Protein AF-A0A2G9PZ49-F1 (afdb_monomer)

pLDDT: mean 88.43, std 11.24, range [39.88, 97.25]

Structure (mmCIF, N/CA/C/O backbone):
data_AF-A0A2G9PZ49-F1
#
_entry.id   AF-A0A2G9PZ49-F1
#
loop_
_atom_site.group_PDB
_atom_site.id
_atom_site.type_symbol
_atom_site.label_atom_id
_atom_site.label_alt_id
_atom_site.label_comp_id
_atom_site.label_asym_id
_atom_site.label_entity_id
_atom_site.label_seq_id
_atom_site.pdbx_PDB_ins_code
_atom_site.Cartn_x
_atom_site.Cartn_y
_atom_site.Cartn_z
_atom_site.occupancy
_atom_site.B_iso_or_equiv
_atom_site.auth_seq_id
_atom_site.auth_comp_id
_atom_site.auth_asym_id
_atom_site.auth_atom_id
_atom_site.pdbx_PDB_model_num
ATOM 1 N N . MET A 1 1 ? -10.542 2.085 -93.200 1.00 39.88 1 MET A N 1
ATOM 2 C CA . MET A 1 1 ? -9.161 2.252 -92.695 1.00 39.88 1 MET A CA 1
ATOM 3 C C . MET A 1 1 ? -9.225 3.181 -91.480 1.00 39.88 1 MET A C 1
ATOM 5 O O . MET A 1 1 ? -9.332 4.387 -91.653 1.00 39.88 1 MET A O 1
ATOM 9 N N . LEU A 1 2 ? -9.317 2.631 -90.263 1.00 47.94 2 LEU A N 1
ATOM 10 C CA . LEU A 1 2 ? -9.423 3.402 -89.014 1.00 47.94 2 LEU A CA 1
ATOM 11 C C . LEU A 1 2 ? -8.026 3.540 -88.402 1.00 47.94 2 LEU A C 1
ATOM 13 O O . LEU A 1 2 ? -7.342 2.549 -88.170 1.00 47.94 2 LEU A O 1
ATOM 17 N N . LYS A 1 3 ? -7.583 4.782 -88.209 1.00 55.47 3 LYS A N 1
ATOM 18 C CA . LYS A 1 3 ? -6.259 5.121 -87.681 1.00 55.47 3 LYS A CA 1
ATOM 19 C C . LYS A 1 3 ? -6.321 5.035 -86.152 1.00 55.47 3 LYS A C 1
ATOM 21 O O . LYS A 1 3 ? -6.850 5.942 -85.511 1.00 55.47 3 LYS A O 1
ATOM 26 N N . GLU A 1 4 ? -5.828 3.943 -85.572 1.00 59.31 4 GLU A N 1
ATOM 27 C CA . GLU A 1 4 ? -5.746 3.789 -84.115 1.00 59.31 4 GLU A CA 1
ATOM 28 C C . GLU A 1 4 ? -4.819 4.855 -83.511 1.00 59.31 4 GLU A C 1
ATOM 30 O O . GLU A 1 4 ? -3.639 4.974 -83.857 1.00 59.31 4 GLU A O 1
ATOM 35 N N . LYS A 1 5 ? -5.369 5.675 -82.611 1.00 59.25 5 LYS A N 1
ATOM 36 C CA . LYS A 1 5 ? -4.625 6.703 -81.879 1.00 59.25 5 LYS A CA 1
ATOM 37 C C . LYS A 1 5 ? -3.823 6.038 -80.753 1.00 59.25 5 LYS A C 1
ATOM 39 O O . LYS A 1 5 ? -4.367 5.741 -79.697 1.00 59.25 5 LYS A O 1
ATOM 44 N N . LYS A 1 6 ? -2.510 5.881 -80.946 1.00 57.25 6 LYS A N 1
ATOM 45 C CA . LYS A 1 6 ? -1.531 5.308 -79.990 1.00 57.25 6 LYS A CA 1
ATOM 46 C C . LYS A 1 6 ? -1.282 6.133 -78.700 1.00 57.25 6 LYS A C 1
ATOM 48 O O . LYS A 1 6 ? -0.257 5.963 -78.052 1.00 57.25 6 LYS A O 1
ATOM 53 N N . GLY A 1 7 ? -2.181 7.046 -78.324 1.00 57.59 7 GLY A N 1
ATOM 54 C CA . GLY A 1 7 ? -2.000 7.958 -77.180 1.00 57.59 7 GLY A CA 1
ATOM 55 C C . GLY A 1 7 ? -2.503 7.427 -75.831 1.00 57.59 7 GLY A C 1
ATOM 56 O O . GLY A 1 7 ? -2.067 7.909 -74.791 1.00 57.59 7 GLY A O 1
ATOM 57 N N . GLY A 1 8 ? -3.399 6.431 -75.825 1.00 60.75 8 GLY A N 1
ATOM 58 C CA . GLY A 1 8 ? -4.019 5.919 -74.593 1.00 60.75 8 GLY A CA 1
ATOM 59 C C . GLY A 1 8 ? -3.082 5.087 -73.710 1.00 60.75 8 GLY A C 1
ATOM 60 O O . GLY A 1 8 ? -3.203 5.108 -72.487 1.00 60.75 8 GLY A O 1
ATOM 61 N N . THR A 1 9 ? -2.104 4.401 -74.308 1.00 66.81 9 THR A N 1
ATOM 62 C CA . THR A 1 9 ? -1.212 3.475 -73.591 1.00 66.81 9 THR A CA 1
ATOM 63 C C . THR A 1 9 ? -0.278 4.202 -72.622 1.00 66.81 9 THR A C 1
ATOM 65 O O . THR A 1 9 ? -0.053 3.729 -71.514 1.00 66.81 9 THR A O 1
ATOM 68 N N . HIS A 1 10 ? 0.212 5.391 -72.988 1.00 76.81 10 HIS A N 1
ATOM 69 C CA . HIS A 1 10 ? 1.086 6.183 -72.117 1.00 76.81 10 HIS A CA 1
ATOM 70 C C . HIS A 1 10 ? 0.353 6.735 -70.891 1.00 76.81 10 HIS A C 1
ATOM 72 O O . HIS A 1 10 ? 0.918 6.752 -69.801 1.00 76.81 10 HIS A O 1
ATOM 78 N N . VAL A 1 11 ? -0.913 7.131 -71.046 1.00 83.06 11 VAL A N 1
ATOM 79 C CA . VAL A 1 11 ? -1.728 7.640 -69.933 1.00 83.06 11 VAL A CA 1
ATOM 80 C C . VAL A 1 11 ? -2.003 6.532 -68.917 1.00 83.06 11 VAL A C 1
ATOM 82 O O . VAL A 1 11 ? -1.868 6.762 -67.718 1.00 83.06 11 VAL A O 1
ATOM 85 N N . GLY A 1 12 ? -2.308 5.317 -69.386 1.00 82.00 12 GLY A N 1
ATOM 86 C CA . GLY A 1 12 ? -2.483 4.156 -68.509 1.00 82.00 12 GLY A CA 1
ATOM 87 C C . GLY A 1 12 ? -1.219 3.823 -67.712 1.00 82.00 12 GLY A C 1
ATOM 88 O O . GLY A 1 12 ? -1.294 3.601 -66.505 1.00 82.00 12 GLY A O 1
ATOM 89 N N . VAL A 1 13 ? -0.048 3.872 -68.359 1.00 88.38 13 VAL A N 1
ATOM 90 C CA . VAL A 1 13 ? 1.241 3.628 -67.691 1.00 88.38 13 VAL A CA 1
ATO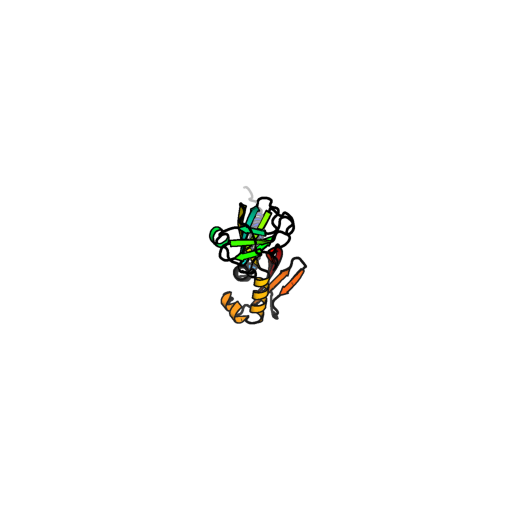M 91 C C . VAL A 1 13 ? 1.526 4.699 -66.634 1.00 88.38 13 VAL A C 1
ATOM 93 O O . VAL A 1 13 ? 1.840 4.349 -65.498 1.00 88.38 13 VAL A O 1
ATOM 96 N N . ILE A 1 14 ? 1.341 5.984 -66.955 1.00 90.12 14 ILE A N 1
ATOM 97 C CA . ILE A 1 14 ? 1.552 7.087 -66.001 1.00 90.12 14 ILE A CA 1
ATOM 98 C C . ILE A 1 14 ? 0.611 6.956 -64.798 1.00 90.12 14 ILE A C 1
ATOM 100 O O . ILE A 1 14 ? 1.055 7.075 -63.658 1.00 90.12 14 ILE A O 1
ATOM 104 N N . LEU A 1 15 ? -0.668 6.655 -65.031 1.00 90.00 15 LEU A N 1
ATOM 105 C CA . LEU A 1 15 ? -1.643 6.497 -63.953 1.00 90.00 15 LEU A CA 1
ATOM 106 C C . LEU A 1 15 ? -1.292 5.316 -63.038 1.00 90.00 15 LEU A C 1
ATOM 108 O O . LEU A 1 15 ? -1.315 5.455 -61.817 1.00 90.00 15 LEU A O 1
ATOM 112 N N . SER A 1 16 ? -0.912 4.173 -63.617 1.00 94.19 16 SER A N 1
ATOM 113 C CA . SER A 1 16 ? -0.507 2.992 -62.846 1.00 94.19 16 SER A CA 1
ATOM 114 C C . SER A 1 16 ? 0.751 3.242 -62.007 1.00 94.19 16 SER A C 1
ATOM 116 O O . SER A 1 16 ? 0.823 2.806 -60.860 1.00 94.19 16 SER A O 1
ATOM 118 N N . PHE A 1 17 ? 1.702 4.017 -62.537 1.00 94.88 17 PHE A N 1
ATOM 119 C CA . PHE A 1 17 ? 2.913 4.401 -61.822 1.00 94.88 17 PHE A CA 1
ATOM 120 C C . PHE A 1 17 ? 2.608 5.320 -60.636 1.00 94.88 17 PHE A C 1
ATOM 122 O O . PHE A 1 17 ? 3.118 5.088 -59.544 1.00 94.88 17 PHE A O 1
ATOM 129 N N . VAL A 1 18 ? 1.736 6.320 -60.812 1.00 95.81 18 VAL A N 1
ATOM 130 C CA . VAL A 1 18 ? 1.333 7.216 -59.714 1.00 95.81 18 VAL A CA 1
ATOM 131 C C . VAL A 1 18 ? 0.660 6.425 -58.596 1.00 95.81 18 VAL A C 1
ATOM 133 O O . VAL A 1 18 ? 1.062 6.553 -57.444 1.00 95.81 18 VAL A O 1
ATOM 136 N N . ILE A 1 19 ? -0.298 5.555 -58.933 1.00 95.31 19 ILE A N 1
ATOM 137 C CA . ILE A 1 19 ? -0.987 4.708 -57.948 1.00 95.31 19 ILE A CA 1
ATOM 138 C C . ILE A 1 19 ? 0.015 3.816 -57.205 1.00 95.31 19 ILE A C 1
ATOM 140 O O . ILE A 1 19 ? -0.051 3.707 -55.982 1.00 95.31 19 ILE A O 1
ATOM 144 N N . PHE A 1 20 ? 0.970 3.218 -57.921 1.00 96.75 20 PHE A N 1
ATOM 145 C CA . PHE A 1 20 ? 2.011 2.390 -57.319 1.00 96.75 20 PHE A CA 1
ATOM 146 C C . PHE A 1 20 ? 2.895 3.183 -56.347 1.00 96.75 20 PHE A C 1
ATOM 148 O O . PHE A 1 20 ? 3.096 2.746 -55.217 1.00 96.75 20 PHE A O 1
ATOM 155 N N . ILE A 1 21 ? 3.372 4.368 -56.737 1.00 96.06 21 ILE A N 1
ATOM 156 C CA . ILE A 1 21 ? 4.194 5.218 -55.864 1.00 96.06 21 ILE A CA 1
ATOM 157 C C . ILE A 1 21 ? 3.406 5.675 -54.631 1.00 96.06 21 ILE A C 1
ATOM 159 O O . ILE A 1 21 ? 3.940 5.637 -53.524 1.00 96.06 21 ILE A O 1
ATOM 163 N N . THR A 1 22 ? 2.130 6.045 -54.781 1.00 95.56 22 THR A N 1
ATOM 164 C CA . THR A 1 22 ? 1.269 6.398 -53.641 1.00 95.56 22 THR A CA 1
ATOM 165 C C . THR A 1 22 ? 1.054 5.209 -52.706 1.00 95.56 22 THR A C 1
ATOM 167 O O . THR A 1 22 ? 1.102 5.375 -51.490 1.00 95.56 22 THR A O 1
ATOM 170 N N . PHE A 1 23 ? 0.878 4.002 -53.247 1.00 96.06 23 PHE A N 1
ATOM 171 C CA . PHE A 1 23 ? 0.759 2.785 -52.449 1.00 96.06 23 PHE A CA 1
ATOM 172 C C . PHE A 1 23 ? 2.057 2.453 -51.705 1.00 96.06 23 PHE A C 1
ATOM 174 O O . PHE A 1 23 ? 2.011 2.135 -50.522 1.00 96.06 23 PHE A O 1
ATOM 181 N N . VAL A 1 24 ? 3.220 2.591 -52.348 1.00 94.94 24 VAL A N 1
ATOM 182 C CA . VAL A 1 24 ? 4.526 2.398 -51.695 1.00 94.94 24 VAL A CA 1
ATOM 183 C C . VAL A 1 24 ? 4.741 3.426 -50.584 1.00 94.94 24 VAL A C 1
ATOM 185 O O . VAL A 1 24 ? 5.157 3.055 -49.488 1.00 94.94 24 VAL A O 1
ATOM 188 N N . ALA A 1 25 ? 4.409 4.697 -50.825 1.00 93.44 25 ALA A N 1
ATOM 189 C CA . ALA A 1 25 ? 4.474 5.737 -49.801 1.00 93.44 25 ALA A CA 1
ATOM 190 C C . ALA A 1 25 ? 3.534 5.428 -48.623 1.00 93.44 25 ALA A C 1
ATOM 192 O O . ALA A 1 25 ? 3.942 5.532 -47.470 1.00 93.44 25 ALA A O 1
ATOM 193 N N . PHE A 1 26 ? 2.310 4.971 -48.900 1.00 94.00 26 PHE A N 1
ATOM 194 C CA . PHE A 1 26 ? 1.359 4.538 -47.877 1.00 94.00 26 PHE A CA 1
ATOM 195 C C . PHE A 1 26 ? 1.877 3.339 -47.073 1.00 94.00 26 PHE A C 1
ATOM 197 O O . PHE A 1 26 ? 1.848 3.380 -45.846 1.00 94.00 26 PHE A O 1
ATOM 204 N N . LEU A 1 27 ? 2.401 2.298 -47.730 1.00 91.69 27 LEU A N 1
ATOM 205 C CA . LEU A 1 27 ? 3.001 1.147 -47.049 1.00 91.69 27 LEU A CA 1
ATOM 206 C C . LEU A 1 27 ? 4.164 1.581 -46.154 1.00 91.69 27 LEU A C 1
ATOM 208 O O . LEU A 1 27 ? 4.267 1.128 -45.016 1.00 91.69 27 LEU A O 1
ATOM 212 N N . TYR A 1 28 ? 5.012 2.488 -46.638 1.00 87.25 28 TYR A N 1
ATOM 213 C CA . TYR A 1 28 ? 6.121 3.015 -45.855 1.00 87.25 28 TYR A CA 1
ATOM 214 C C . TYR A 1 28 ? 5.628 3.789 -44.623 1.00 87.25 28 TYR A C 1
ATOM 216 O O . TYR A 1 28 ? 6.043 3.496 -43.501 1.00 87.25 28 TYR A O 1
ATOM 224 N N . SER A 1 29 ? 4.687 4.719 -44.797 1.00 85.94 29 SER A N 1
ATOM 225 C CA . SER A 1 29 ? 4.159 5.538 -43.700 1.00 85.94 29 SER A CA 1
ATOM 226 C C . SER A 1 29 ? 3.311 4.756 -42.692 1.00 85.94 29 SER A C 1
ATOM 228 O O . SER A 1 29 ? 3.359 5.069 -41.506 1.00 85.94 29 SER A O 1
ATOM 230 N N . VAL A 1 30 ? 2.540 3.758 -43.131 1.00 84.12 30 VAL A N 1
ATOM 231 C CA . VAL A 1 30 ? 1.583 3.039 -42.272 1.00 84.12 30 VAL A CA 1
ATOM 232 C C . VAL A 1 30 ? 2.162 1.759 -41.679 1.00 84.12 30 VAL A C 1
ATOM 234 O O . VAL A 1 30 ? 1.828 1.427 -40.549 1.00 84.12 30 VAL A O 1
ATOM 237 N N . LEU A 1 31 ? 3.024 1.032 -42.396 1.00 77.12 31 LEU A N 1
ATOM 238 C CA . LEU A 1 31 ? 3.548 -0.250 -41.905 1.00 77.12 31 LEU A CA 1
ATOM 239 C C . LEU A 1 31 ? 4.970 -0.150 -41.356 1.00 77.12 31 LEU A C 1
ATOM 241 O O . LEU A 1 31 ? 5.285 -0.822 -40.376 1.00 77.12 31 LEU A O 1
ATOM 245 N N . ILE A 1 32 ? 5.837 0.654 -41.979 1.00 72.56 32 ILE A N 1
ATOM 246 C CA . ILE A 1 32 ? 7.268 0.672 -41.641 1.00 72.56 32 ILE A CA 1
ATOM 247 C C . ILE A 1 32 ? 7.546 1.650 -40.494 1.00 72.56 32 ILE A C 1
ATOM 249 O O . ILE A 1 32 ? 8.182 1.270 -39.513 1.00 72.56 32 ILE A O 1
ATOM 253 N N . VAL A 1 33 ? 7.026 2.880 -40.565 1.00 68.56 33 VAL A N 1
ATOM 254 C CA . VAL A 1 33 ? 7.266 3.909 -39.532 1.00 68.56 33 VAL A CA 1
ATOM 255 C C . VAL A 1 33 ? 6.777 3.493 -38.132 1.00 68.56 33 VAL A C 1
ATOM 257 O O . VAL A 1 33 ? 7.531 3.686 -37.178 1.00 68.56 33 VAL A O 1
ATOM 260 N N . PRO A 1 34 ? 5.586 2.885 -37.949 1.00 62.88 34 PRO A N 1
ATOM 261 C CA . PRO A 1 34 ? 5.147 2.477 -36.613 1.00 62.88 34 PRO A CA 1
ATOM 262 C C . PRO A 1 34 ? 5.955 1.306 -36.038 1.00 62.88 34 PRO A C 1
ATOM 264 O O . PRO A 1 34 ? 6.216 1.286 -34.839 1.00 62.88 34 PRO A O 1
ATOM 267 N N . ASN A 1 35 ? 6.391 0.360 -36.878 1.00 57.28 35 ASN A N 1
ATOM 268 C CA . ASN A 1 35 ? 7.152 -0.814 -36.432 1.00 57.28 35 ASN A CA 1
ATOM 269 C C . ASN A 1 35 ? 8.604 -0.487 -36.068 1.00 57.28 35 ASN A C 1
ATOM 271 O O . ASN A 1 35 ? 9.150 -1.102 -35.160 1.00 57.28 35 ASN A O 1
ATOM 275 N N . LEU A 1 36 ? 9.221 0.508 -36.713 1.00 55.91 36 LEU A N 1
ATOM 276 C CA . LEU A 1 36 ? 10.560 0.980 -36.334 1.00 55.91 36 LEU A CA 1
ATOM 277 C C . LEU A 1 36 ? 10.589 1.659 -34.953 1.00 55.91 36 LEU A C 1
ATOM 279 O O . LEU A 1 36 ? 11.648 1.735 -34.342 1.00 55.91 36 LEU A O 1
ATOM 283 N N . ASN A 1 37 ? 9.435 2.117 -34.453 1.00 51.69 37 ASN A N 1
ATOM 284 C CA . ASN A 1 37 ? 9.292 2.761 -33.144 1.00 51.69 37 ASN A CA 1
ATOM 285 C C . ASN A 1 37 ? 8.720 1.830 -32.060 1.00 51.69 37 ASN A C 1
ATOM 287 O O . ASN A 1 37 ? 8.638 2.233 -30.899 1.00 51.69 37 ASN A O 1
ATOM 291 N N . GLN A 1 38 ? 8.348 0.587 -32.395 1.00 49.78 38 GLN A N 1
ATOM 292 C CA . GLN A 1 38 ? 8.053 -0.449 -31.401 1.00 49.78 38 GLN A CA 1
ATOM 293 C C . GLN A 1 38 ? 9.369 -1.024 -30.860 1.00 49.78 38 GLN A C 1
ATOM 295 O O . GLN A 1 38 ? 9.746 -2.162 -31.122 1.00 49.78 38 GLN A O 1
ATOM 300 N N . ASN A 1 39 ? 10.104 -0.201 -30.113 1.00 55.19 39 ASN A N 1
ATOM 301 C CA . ASN A 1 39 ? 11.305 -0.638 -29.418 1.00 55.19 39 ASN A CA 1
ATOM 302 C C . ASN A 1 39 ? 10.939 -1.691 -28.359 1.00 55.19 39 ASN A C 1
ATOM 304 O O . ASN A 1 39 ? 10.030 -1.475 -27.554 1.00 55.19 39 ASN A O 1
ATOM 308 N N . ASN A 1 40 ? 11.722 -2.775 -28.288 1.00 60.62 40 ASN A N 1
ATOM 309 C CA . ASN A 1 40 ? 11.711 -3.779 -27.206 1.00 60.62 40 ASN A CA 1
ATOM 310 C C . ASN A 1 40 ? 11.692 -3.160 -25.790 1.00 60.62 40 ASN A C 1
ATOM 312 O O . ASN A 1 40 ? 11.266 -3.793 -24.827 1.00 60.62 40 ASN A O 1
ATOM 316 N N . ASN A 1 41 ? 12.101 -1.898 -25.674 1.00 69.56 41 ASN A N 1
ATOM 317 C CA . ASN A 1 41 ? 12.112 -1.105 -24.451 1.00 69.56 41 ASN A CA 1
ATOM 318 C C . ASN A 1 41 ? 10.711 -0.916 -23.848 1.00 69.56 41 ASN A C 1
ATOM 320 O O . ASN A 1 41 ? 10.597 -0.839 -22.631 1.00 69.56 41 ASN A O 1
ATOM 324 N N . GLY A 1 42 ? 9.643 -0.899 -24.657 1.00 75.12 42 GLY A N 1
ATOM 325 C CA . GLY A 1 42 ? 8.270 -0.852 -24.139 1.00 75.12 42 GLY A CA 1
ATOM 326 C C . GLY A 1 42 ? 7.893 -2.122 -23.369 1.00 75.12 42 GLY A C 1
ATOM 327 O O . GLY A 1 42 ? 7.357 -2.044 -22.269 1.00 75.12 42 GLY A O 1
ATOM 328 N N . ILE A 1 43 ? 8.257 -3.295 -23.901 1.00 81.12 43 ILE A N 1
ATOM 329 C CA . ILE A 1 43 ? 8.049 -4.591 -23.230 1.00 81.12 43 ILE A CA 1
ATOM 330 C C . ILE A 1 43 ? 8.877 -4.653 -21.940 1.00 81.12 43 ILE A C 1
ATOM 332 O O . ILE A 1 43 ? 8.398 -5.118 -20.908 1.00 81.12 43 ILE A O 1
ATOM 336 N N . PHE A 1 44 ? 10.109 -4.144 -21.986 1.00 85.75 44 PHE A N 1
ATOM 337 C CA . PHE A 1 44 ? 10.990 -4.086 -20.825 1.00 85.75 44 PHE A CA 1
ATOM 338 C C . PHE A 1 44 ? 10.451 -3.178 -19.708 1.00 85.75 44 PHE A C 1
ATOM 340 O O . PHE A 1 44 ? 10.400 -3.596 -18.552 1.00 85.75 44 PHE A O 1
ATOM 347 N N . ILE A 1 45 ? 9.988 -1.970 -20.045 1.00 89.75 45 ILE A N 1
ATOM 348 C CA . ILE A 1 45 ? 9.376 -1.043 -19.084 1.00 89.75 45 ILE A CA 1
ATOM 349 C C . ILE A 1 45 ? 8.128 -1.660 -18.446 1.00 89.75 45 ILE A C 1
ATOM 351 O O . ILE A 1 45 ? 7.965 -1.559 -17.232 1.00 89.75 45 ILE A O 1
ATOM 355 N N . GLU A 1 46 ? 7.279 -2.344 -19.217 1.00 91.00 46 GLU A N 1
ATOM 356 C CA . GLU A 1 46 ? 6.107 -3.037 -18.664 1.00 91.00 46 GLU A CA 1
ATOM 357 C C . GLU A 1 46 ? 6.498 -4.219 -17.757 1.00 91.00 46 GLU A C 1
ATOM 359 O O . GLU A 1 46 ? 5.852 -4.457 -16.735 1.00 91.00 46 GLU A O 1
ATOM 364 N N . SER A 1 47 ? 7.600 -4.917 -18.055 1.00 92.75 47 SER A N 1
ATOM 365 C CA . SER A 1 47 ? 8.148 -5.950 -17.166 1.00 92.75 47 SER A CA 1
ATOM 366 C C . SER A 1 47 ? 8.622 -5.359 -15.835 1.00 92.75 47 SER A C 1
ATOM 368 O O . SER A 1 47 ? 8.241 -5.860 -14.775 1.00 92.75 47 SER A O 1
ATOM 370 N N . ILE A 1 48 ? 9.403 -4.269 -15.863 1.00 94.19 48 ILE A N 1
ATOM 371 C CA . ILE A 1 48 ? 9.813 -3.566 -14.635 1.00 94.19 48 ILE A CA 1
ATOM 372 C C . ILE A 1 48 ? 8.577 -3.069 -13.893 1.00 94.19 48 ILE A C 1
ATOM 374 O O . ILE A 1 48 ? 8.490 -3.241 -12.682 1.00 94.19 48 ILE A O 1
ATOM 378 N N . ARG A 1 49 ? 7.596 -2.501 -14.599 1.00 95.12 49 ARG A N 1
ATOM 379 C CA . ARG A 1 49 ? 6.344 -2.031 -14.007 1.00 95.12 49 ARG A CA 1
ATOM 380 C C . ARG A 1 49 ? 5.642 -3.127 -13.233 1.00 95.12 49 ARG A C 1
ATOM 382 O O . ARG A 1 49 ? 5.292 -2.890 -12.083 1.00 95.12 49 ARG A O 1
ATOM 389 N N . SER A 1 50 ? 5.471 -4.307 -13.825 1.00 95.38 50 SER A N 1
ATOM 390 C CA . SER A 1 50 ? 4.881 -5.448 -13.121 1.00 95.38 50 SER A CA 1
ATOM 391 C C . SER A 1 50 ? 5.650 -5.742 -11.835 1.00 95.38 50 SER A C 1
ATOM 393 O O . SER A 1 50 ? 5.045 -5.848 -10.778 1.00 95.38 50 SER A O 1
ATOM 395 N N . LYS A 1 51 ? 6.987 -5.775 -11.894 1.00 96.31 51 LYS A N 1
ATOM 396 C CA . LYS A 1 51 ? 7.827 -6.044 -10.720 1.00 96.31 51 LYS A CA 1
ATOM 397 C C . LYS A 1 51 ? 7.748 -4.961 -9.652 1.00 96.31 51 LYS A C 1
ATOM 399 O O . LYS A 1 51 ? 7.687 -5.293 -8.471 1.00 96.31 51 LYS A O 1
ATOM 404 N N . VAL A 1 52 ? 7.705 -3.688 -10.036 1.00 96.25 52 VAL A N 1
ATOM 405 C CA . VAL A 1 52 ? 7.491 -2.579 -9.099 1.00 96.25 52 VAL A CA 1
ATOM 406 C C . VAL A 1 52 ? 6.127 -2.720 -8.431 1.00 96.25 52 VAL A C 1
ATOM 408 O O . VAL A 1 52 ? 6.045 -2.632 -7.210 1.00 96.25 52 VAL A O 1
ATOM 411 N N . MET A 1 53 ? 5.069 -2.986 -9.200 1.00 96.56 53 MET A N 1
ATOM 412 C CA . MET A 1 53 ? 3.723 -3.166 -8.652 1.00 96.56 53 MET A CA 1
ATOM 413 C C . MET A 1 53 ? 3.658 -4.360 -7.697 1.00 96.56 53 MET A C 1
ATOM 415 O O . MET A 1 53 ? 3.134 -4.201 -6.602 1.00 96.56 53 MET A O 1
ATOM 419 N N . ASP A 1 54 ? 4.253 -5.500 -8.052 1.00 95.62 54 ASP A N 1
ATOM 420 C CA . ASP A 1 54 ? 4.280 -6.705 -7.212 1.00 95.62 54 ASP A CA 1
ATOM 421 C C . ASP A 1 54 ? 5.009 -6.478 -5.876 1.00 95.62 54 ASP A C 1
ATOM 423 O O . ASP A 1 54 ? 4.619 -7.036 -4.859 1.00 95.62 54 ASP A O 1
ATOM 427 N N . ASN A 1 55 ? 6.069 -5.660 -5.864 1.00 95.75 55 ASN A N 1
ATOM 428 C CA . ASN A 1 55 ? 6.874 -5.402 -4.660 1.00 95.75 55 ASN A CA 1
ATOM 429 C C . ASN A 1 55 ? 6.340 -4.257 -3.794 1.00 95.75 55 ASN A C 1
ATOM 431 O O . ASN A 1 55 ? 6.776 -4.092 -2.657 1.00 95.75 55 ASN A O 1
ATOM 435 N N . THR A 1 56 ? 5.458 -3.423 -4.342 1.00 96.50 56 THR A N 1
ATOM 436 C CA . THR A 1 56 ? 4.935 -2.243 -3.641 1.00 96.50 56 THR A CA 1
ATOM 437 C C . THR A 1 56 ? 3.456 -2.349 -3.320 1.00 96.50 56 THR A C 1
ATOM 439 O O . THR A 1 56 ? 2.952 -1.510 -2.576 1.00 96.50 56 THR A O 1
ATOM 442 N N . SER A 1 57 ? 2.762 -3.352 -3.863 1.00 97.12 57 SER A N 1
ATOM 443 C CA . SER A 1 57 ? 1.339 -3.561 -3.629 1.00 97.12 57 SER A CA 1
ATOM 444 C C . SER A 1 57 ? 1.096 -4.668 -2.620 1.00 97.12 57 SER A C 1
ATOM 446 O O . SER A 1 57 ? 1.718 -5.722 -2.690 1.00 97.12 57 SER A O 1
ATOM 448 N N . SER A 1 58 ? 0.130 -4.448 -1.737 1.00 96.50 58 SER A N 1
ATOM 449 C CA . SER A 1 58 ? -0.345 -5.459 -0.797 1.00 96.50 58 SER A CA 1
ATOM 450 C C . SER A 1 58 ? -1.858 -5.349 -0.600 1.00 96.50 58 SER A C 1
ATOM 452 O O . SER A 1 58 ? -2.510 -4.418 -1.088 1.00 96.50 58 SER A O 1
ATOM 454 N N . GLU A 1 59 ? -2.425 -6.326 0.095 1.00 96.12 59 GLU A N 1
ATOM 455 C CA . GLU A 1 59 ? -3.853 -6.435 0.357 1.00 96.12 59 GLU A CA 1
ATOM 456 C C . GLU A 1 59 ? -4.262 -5.509 1.513 1.00 96.12 59 GLU A C 1
ATOM 458 O O . GLU A 1 59 ? -3.780 -5.625 2.638 1.00 96.12 59 GLU A O 1
ATOM 463 N N . LEU A 1 60 ? -5.213 -4.614 1.249 1.00 96.25 60 LEU A N 1
ATOM 464 C CA . LEU A 1 60 ? -5.919 -3.832 2.254 1.00 96.25 60 LEU A CA 1
ATOM 465 C C . LEU A 1 60 ? -7.307 -4.432 2.482 1.00 96.25 60 LEU A C 1
ATOM 467 O O . LEU A 1 60 ? -8.164 -4.444 1.591 1.00 96.25 60 LEU A O 1
ATOM 471 N N . TYR A 1 61 ? -7.546 -4.883 3.704 1.00 96.50 61 TYR A N 1
ATOM 472 C CA . TYR A 1 61 ? -8.860 -5.296 4.172 1.00 96.50 61 TYR A CA 1
ATOM 473 C C . TYR A 1 61 ? -9.572 -4.115 4.826 1.00 96.50 61 TYR A C 1
ATOM 475 O O . TYR A 1 61 ? -9.022 -3.462 5.708 1.00 96.50 61 TYR A O 1
ATOM 483 N N . VAL A 1 62 ? -10.811 -3.852 4.416 1.00 96.56 62 VAL A N 1
ATOM 484 C CA . VAL A 1 62 ? -11.663 -2.794 4.965 1.00 96.56 62 VAL A CA 1
ATOM 485 C C . VAL A 1 62 ? -12.953 -3.415 5.476 1.00 96.56 62 VAL A C 1
ATOM 487 O O . VAL A 1 62 ? -13.731 -3.973 4.703 1.00 96.56 62 VAL A O 1
ATOM 490 N N . ILE A 1 63 ? -13.194 -3.293 6.777 1.00 97.06 63 ILE A N 1
ATOM 491 C CA . ILE A 1 63 ? -14.365 -3.836 7.466 1.00 97.06 63 ILE A CA 1
ATOM 492 C C . ILE A 1 63 ? -15.133 -2.666 8.075 1.00 97.06 63 ILE A C 1
ATOM 494 O O . ILE A 1 63 ? -14.592 -1.904 8.867 1.00 97.06 63 ILE A O 1
ATOM 498 N N . SER A 1 64 ? -16.398 -2.497 7.708 1.00 96.62 64 SER A N 1
ATOM 499 C CA . SER A 1 64 ? -17.280 -1.508 8.334 1.00 96.62 64 SER A CA 1
ATOM 500 C C . SER A 1 64 ? -18.131 -2.178 9.399 1.00 96.62 64 SER A C 1
ATOM 502 O O . SER A 1 64 ? -18.777 -3.186 9.120 1.00 96.62 64 SER A O 1
ATOM 504 N N . ILE A 1 65 ? -18.171 -1.606 10.596 1.00 95.31 65 ILE A N 1
ATOM 505 C CA . ILE A 1 65 ? -18.969 -2.107 11.713 1.00 95.31 65 ILE A CA 1
ATOM 506 C C . ILE A 1 65 ? -19.839 -0.982 12.251 1.00 95.31 65 ILE A C 1
ATOM 508 O O . ILE A 1 65 ? -19.383 0.148 12.429 1.00 95.31 65 ILE A O 1
ATOM 512 N N . LYS A 1 66 ? -21.098 -1.308 12.527 1.00 94.75 66 LYS A N 1
ATOM 513 C CA . LYS A 1 66 ? -22.028 -0.439 13.233 1.00 94.75 66 LYS A CA 1
ATOM 514 C C . LYS A 1 66 ? -22.378 -1.061 14.578 1.00 94.75 66 LYS A C 1
ATOM 516 O O . LYS A 1 66 ? -22.661 -2.248 14.661 1.00 94.75 66 LYS A O 1
ATOM 521 N N . THR A 1 67 ? -22.370 -0.268 15.633 1.00 91.50 67 THR A N 1
ATOM 522 C CA . THR A 1 67 ? -22.676 -0.698 16.997 1.00 91.50 67 THR A CA 1
ATOM 523 C C . THR A 1 67 ? -23.864 0.071 17.540 1.00 91.50 67 THR A C 1
ATOM 525 O O . THR A 1 67 ? -24.114 1.206 17.133 1.00 91.50 67 THR A O 1
ATOM 528 N N . GLU A 1 68 ? -24.551 -0.498 18.521 1.00 87.19 68 GLU A N 1
ATOM 529 C CA . GLU A 1 68 ? -25.593 0.217 19.253 1.00 87.19 68 GLU A CA 1
ATOM 530 C C . GLU A 1 68 ? -25.010 1.405 20.041 1.00 87.19 68 GLU A C 1
ATOM 532 O O . GLU A 1 68 ? -23.848 1.386 20.475 1.00 87.19 68 GLU A O 1
ATOM 537 N N . GLN A 1 69 ? -25.813 2.462 20.217 1.00 80.50 69 GLN A N 1
ATOM 538 C CA . GLN A 1 69 ? -25.456 3.557 21.119 1.00 80.50 69 GLN A CA 1
ATOM 539 C C . GLN A 1 69 ? -25.374 3.009 22.545 1.00 80.50 69 GLN A C 1
ATOM 541 O O . GLN A 1 69 ? -26.332 2.422 23.042 1.00 80.50 69 GLN A O 1
ATOM 546 N N . SER A 1 70 ? -24.247 3.226 23.218 1.00 73.19 70 SER A N 1
ATOM 547 C CA . SER A 1 70 ? -24.124 2.986 24.656 1.00 73.19 70 SER A CA 1
ATOM 548 C C . SER A 1 70 ? -23.437 4.174 25.316 1.00 73.19 70 SER A C 1
ATOM 550 O O . SER A 1 70 ? -22.672 4.886 24.668 1.00 73.19 70 SER A O 1
ATOM 552 N N . GLY A 1 71 ? -23.715 4.379 26.604 1.00 74.44 71 GLY A N 1
ATOM 553 C CA . GLY A 1 71 ? -23.046 5.396 27.421 1.00 74.44 71 GLY A CA 1
ATOM 554 C C . GLY A 1 71 ? -21.636 5.004 27.872 1.00 74.44 71 GLY A C 1
ATOM 555 O O . GLY A 1 71 ? -21.060 5.699 28.699 1.00 74.44 71 GLY A O 1
ATOM 556 N N . GLU A 1 72 ? -21.101 3.886 27.378 1.00 80.88 72 GLU A N 1
ATOM 557 C CA . GLU A 1 72 ? -19.743 3.438 27.682 1.00 80.88 72 GLU A CA 1
ATOM 558 C C . GLU A 1 72 ? -18.739 3.982 26.669 1.00 80.88 72 GLU A C 1
ATOM 560 O O . GLU A 1 72 ? -19.010 4.066 25.466 1.00 80.88 72 GLU A O 1
ATOM 565 N N . ASN A 1 73 ? -17.545 4.276 27.178 1.00 87.44 73 ASN A N 1
ATOM 566 C CA . ASN A 1 73 ? -16.429 4.802 26.402 1.00 87.44 73 ASN A CA 1
ATOM 567 C C . ASN A 1 73 ? -15.619 3.701 25.707 1.00 87.44 73 ASN A C 1
ATOM 569 O O . ASN A 1 73 ? -14.587 4.001 25.133 1.00 87.44 73 ASN A O 1
ATOM 573 N N . CYS A 1 74 ? -16.044 2.438 25.737 1.00 90.06 74 CYS A N 1
ATOM 574 C CA . CYS A 1 74 ? -15.351 1.355 25.046 1.00 90.06 74 CYS A CA 1
ATOM 575 C C . CYS A 1 74 ? -16.347 0.337 24.482 1.00 90.06 74 CYS A C 1
ATOM 577 O O . CYS A 1 74 ? -17.431 0.137 25.030 1.00 90.06 74 CYS A O 1
ATOM 579 N N . ILE A 1 75 ? -15.985 -0.288 23.361 1.00 91.44 75 ILE A N 1
ATOM 580 C CA . ILE A 1 75 ? -16.714 -1.417 22.780 1.00 91.44 75 ILE A CA 1
ATOM 581 C C . ILE A 1 75 ? -15.772 -2.587 22.620 1.00 91.44 75 ILE A C 1
ATOM 583 O O . ILE A 1 75 ? -14.704 -2.435 22.029 1.00 91.44 75 ILE A O 1
ATOM 587 N N . LYS A 1 76 ? -16.238 -3.766 23.020 1.00 93.38 76 LYS A N 1
ATOM 588 C CA . LYS A 1 76 ? -15.591 -5.027 22.703 1.00 93.38 76 LYS A CA 1
ATOM 589 C C . LYS A 1 76 ? -16.352 -5.793 21.618 1.00 93.38 76 LYS A C 1
ATOM 591 O O . LYS A 1 76 ? -17.540 -6.085 21.763 1.00 93.38 76 LYS A O 1
ATOM 596 N N . ILE A 1 77 ? -15.647 -6.152 20.549 1.00 93.75 77 ILE A N 1
ATOM 597 C CA . ILE A 1 77 ? -16.107 -7.004 19.450 1.00 93.75 77 ILE A CA 1
ATOM 598 C C . ILE A 1 77 ? -15.431 -8.367 19.609 1.00 93.75 77 ILE A C 1
ATOM 600 O O . ILE A 1 77 ? -14.249 -8.543 19.301 1.00 93.75 77 ILE A O 1
ATOM 604 N N . SER A 1 78 ? -16.185 -9.337 20.121 1.00 94.44 78 SER A N 1
ATOM 605 C CA . SER A 1 78 ? -15.670 -10.678 20.396 1.00 94.44 78 SER A CA 1
ATOM 606 C C . SER A 1 78 ? -15.287 -11.429 19.123 1.00 94.44 78 SER A C 1
ATOM 608 O O . SER A 1 78 ? -16.017 -11.419 18.132 1.00 94.44 78 SER A O 1
ATOM 610 N N . ASN A 1 79 ? -14.169 -12.150 19.195 1.00 94.56 79 ASN A N 1
ATOM 611 C CA . ASN A 1 79 ? -13.660 -13.054 18.170 1.00 94.56 79 ASN A CA 1
ATOM 612 C C . ASN A 1 79 ? -13.411 -12.396 16.795 1.00 94.56 79 ASN A C 1
ATOM 614 O O . ASN A 1 79 ? -13.393 -13.084 15.775 1.00 94.56 79 ASN A O 1
ATOM 618 N N . PHE A 1 80 ? -13.215 -11.074 16.763 1.00 95.44 80 PHE A N 1
ATOM 619 C CA . PHE A 1 80 ? -13.007 -10.271 15.556 1.00 95.44 80 PHE A CA 1
ATOM 620 C C . PHE A 1 80 ? -11.918 -10.840 14.635 1.00 95.44 80 PHE A C 1
ATOM 622 O O . PHE A 1 80 ? -12.159 -11.061 13.449 1.00 95.44 80 PHE A O 1
ATOM 629 N N . VAL A 1 81 ? -10.742 -11.139 15.192 1.00 96.19 81 VAL A N 1
ATOM 630 C CA . VAL A 1 81 ? -9.570 -11.641 14.450 1.00 96.19 81 VAL A CA 1
ATOM 631 C C . VAL A 1 81 ? -9.919 -12.912 13.672 1.00 96.19 81 VAL A C 1
ATOM 633 O O . VAL A 1 81 ? -9.665 -13.005 12.473 1.00 96.19 81 VAL A O 1
ATOM 636 N N . ASN A 1 82 ? -10.572 -13.867 14.335 1.00 96.19 82 ASN A N 1
ATOM 637 C CA . ASN A 1 82 ? -10.907 -15.160 13.743 1.00 96.19 82 ASN A CA 1
ATOM 638 C C . ASN A 1 82 ? -12.084 -15.070 12.764 1.00 96.19 82 ASN A C 1
ATOM 640 O O . ASN A 1 82 ? -12.098 -15.788 11.770 1.00 96.19 82 ASN A O 1
ATOM 644 N N . ILE A 1 83 ? -13.068 -14.202 13.033 1.00 95.19 83 ILE A N 1
ATOM 645 C CA . ILE A 1 83 ? -14.234 -14.013 12.156 1.00 95.19 83 ILE A CA 1
ATOM 646 C C . ILE A 1 83 ? -13.810 -13.416 10.813 1.00 95.19 83 ILE A C 1
ATOM 648 O O . ILE A 1 83 ? -14.270 -13.873 9.768 1.00 95.19 83 ILE A O 1
ATOM 652 N N . PHE A 1 84 ? -12.940 -12.405 10.834 1.00 95.19 84 PHE A N 1
ATOM 653 C CA . PHE A 1 84 ? -12.542 -11.686 9.623 1.00 95.19 84 PHE A CA 1
ATOM 654 C C . PHE A 1 84 ? -11.234 -12.187 9.002 1.00 95.19 84 PHE A C 1
ATOM 656 O O . PHE A 1 84 ? -10.894 -11.761 7.900 1.00 95.19 84 PHE A O 1
ATOM 663 N N . GLY A 1 85 ? -10.511 -13.091 9.672 1.00 95.00 85 GLY A N 1
ATOM 664 C CA . GLY A 1 85 ? -9.223 -13.600 9.194 1.00 95.00 85 GLY A CA 1
ATOM 665 C C . GLY A 1 85 ? -8.151 -12.511 9.110 1.00 95.00 85 GLY A C 1
ATOM 666 O O . GLY A 1 85 ? -7.328 -12.530 8.200 1.00 95.00 85 GLY A O 1
ATOM 667 N N . VAL A 1 86 ? -8.198 -11.545 10.028 1.00 95.50 86 VAL A N 1
ATOM 668 C CA . VAL A 1 86 ? -7.267 -10.406 10.110 1.00 95.50 86 VAL A CA 1
ATOM 669 C C . VAL A 1 86 ? -6.280 -10.603 11.262 1.00 95.50 86 VAL A C 1
ATOM 671 O O . VAL A 1 86 ? -6.362 -11.589 11.986 1.00 95.50 86 VAL A O 1
ATOM 674 N N . ASN A 1 87 ? -5.329 -9.687 11.444 1.00 94.94 87 ASN A N 1
ATOM 675 C CA . ASN A 1 87 ? -4.338 -9.739 12.528 1.00 94.94 87 ASN A CA 1
ATOM 676 C C . ASN A 1 87 ? -4.332 -8.432 13.349 1.00 94.94 87 ASN A C 1
ATOM 678 O O . ASN A 1 87 ? -5.240 -7.616 13.226 1.00 94.94 87 ASN A O 1
ATOM 682 N N . SER A 1 88 ? -3.322 -8.228 14.201 1.00 96.06 88 SER A N 1
ATOM 683 C CA . SER A 1 88 ? -3.186 -7.031 15.047 1.00 96.06 88 SER A CA 1
ATOM 684 C C . SER A 1 88 ? -2.773 -5.759 14.305 1.00 96.06 88 SER A C 1
ATOM 686 O O . SER A 1 88 ? -2.735 -4.695 14.915 1.00 96.06 88 SER A O 1
ATOM 688 N N . ARG A 1 89 ? -2.439 -5.828 13.015 1.00 96.25 89 ARG A N 1
ATOM 689 C CA . ARG A 1 89 ? -2.007 -4.675 12.217 1.00 96.25 89 ARG A CA 1
ATOM 690 C C . ARG A 1 89 ? -3.220 -3.948 11.659 1.00 96.25 89 ARG A C 1
ATOM 692 O O . ARG A 1 89 ? -3.599 -4.136 10.501 1.00 96.25 89 ARG A O 1
ATOM 699 N N . ILE A 1 90 ? -3.894 -3.195 12.519 1.00 96.25 90 ILE A N 1
ATOM 700 C CA . ILE A 1 90 ? -5.144 -2.520 12.178 1.00 96.25 90 ILE A CA 1
ATOM 701 C C . ILE A 1 90 ? -5.108 -1.031 12.481 1.00 96.25 90 ILE A C 1
ATOM 703 O O . ILE A 1 90 ? -4.447 -0.585 13.412 1.00 96.25 90 ILE A O 1
ATOM 707 N N . ILE A 1 91 ? -5.891 -0.277 11.718 1.00 96.12 91 ILE A N 1
ATOM 708 C CA . ILE A 1 91 ? -6.227 1.115 11.999 1.00 96.12 91 ILE A CA 1
ATOM 709 C C . ILE A 1 91 ? -7.749 1.210 12.043 1.00 96.12 91 ILE A C 1
ATOM 711 O O . ILE A 1 91 ? -8.438 0.778 11.117 1.00 96.12 91 ILE A O 1
ATOM 715 N N . VAL A 1 92 ? -8.289 1.746 13.134 1.00 95.62 92 VAL A N 1
ATOM 716 C CA . VAL A 1 92 ? -9.732 1.925 13.315 1.00 95.62 92 VAL A CA 1
ATOM 717 C C . VAL A 1 92 ? -10.062 3.398 13.160 1.00 95.62 92 VAL A C 1
ATOM 719 O O . VAL A 1 92 ? -9.432 4.244 13.784 1.00 95.62 92 VAL A O 1
ATOM 722 N N . ARG A 1 93 ? -11.073 3.704 12.349 1.00 94.62 93 ARG A N 1
ATOM 723 C CA . ARG A 1 93 ? -11.573 5.061 12.138 1.00 94.62 93 ARG A CA 1
ATOM 724 C C . ARG A 1 93 ? -13.028 5.194 12.520 1.00 94.62 93 ARG A C 1
ATOM 726 O O . ARG A 1 93 ? -13.833 4.321 12.196 1.00 94.62 93 ARG A O 1
ATOM 733 N N . GLY A 1 94 ? -13.358 6.304 13.166 1.00 93.06 94 GLY A N 1
ATOM 734 C CA . GLY A 1 94 ? -14.731 6.683 13.469 1.00 93.06 94 GLY A CA 1
ATOM 735 C C . GLY A 1 94 ? -15.487 7.179 12.236 1.00 93.06 94 GLY A C 1
ATOM 736 O O . GLY A 1 94 ? -14.979 7.206 11.110 1.00 93.06 94 GLY A O 1
ATOM 737 N N . ASN A 1 95 ? -16.731 7.600 12.450 1.00 90.25 95 ASN A N 1
ATOM 738 C CA . ASN A 1 95 ? -17.602 8.080 11.379 1.00 90.25 95 ASN A CA 1
ATOM 739 C C . ASN A 1 95 ? -17.111 9.393 10.740 1.00 90.25 95 ASN A C 1
ATOM 741 O O . ASN A 1 95 ? -17.314 9.602 9.546 1.00 90.25 95 ASN A O 1
ATOM 745 N N . SER A 1 96 ? -16.455 10.266 11.511 1.00 86.94 96 SER A N 1
ATOM 746 C CA . SER A 1 96 ? -15.859 11.509 10.996 1.00 86.94 96 SER A CA 1
ATOM 747 C C . SER A 1 96 ? -14.501 11.303 10.312 1.00 86.94 96 SER A C 1
ATOM 749 O O . SER A 1 96 ? -13.957 12.256 9.757 1.00 86.94 96 SER A O 1
ATOM 751 N N . GLY A 1 97 ? -13.986 10.069 10.275 1.00 88.12 97 GLY A N 1
ATOM 752 C CA . GLY A 1 97 ? -12.719 9.721 9.631 1.00 88.12 97 GLY A CA 1
ATOM 753 C C . GLY A 1 97 ? -11.479 9.936 10.501 1.00 88.12 97 GLY A C 1
ATOM 754 O O . GLY A 1 97 ? -10.370 9.764 10.007 1.00 88.12 97 GLY A O 1
ATOM 755 N N . GLU A 1 98 ? -11.661 10.293 11.768 1.00 91.19 98 GLU A N 1
ATOM 756 C CA . GLU A 1 98 ? -10.622 10.340 12.789 1.00 91.19 98 GLU A CA 1
ATOM 757 C C . GLU A 1 98 ? -10.157 8.936 13.172 1.00 91.19 98 GLU A C 1
ATOM 759 O O . GLU A 1 98 ? -10.972 8.013 13.266 1.00 91.19 98 GLU A O 1
ATOM 764 N N . ASP A 1 99 ? -8.858 8.791 13.425 1.00 92.00 99 ASP A N 1
ATOM 765 C CA . ASP A 1 99 ? -8.301 7.560 13.971 1.00 92.00 99 ASP A CA 1
ATOM 766 C C . ASP A 1 99 ? -8.734 7.408 15.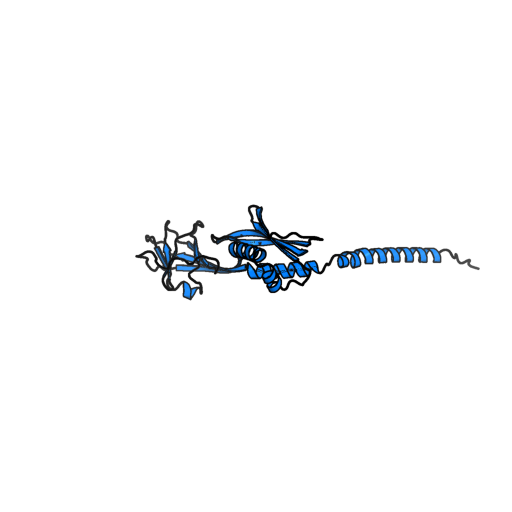435 1.00 92.00 99 ASP A C 1
ATOM 768 O O . ASP A 1 99 ? -8.732 8.357 16.224 1.00 92.00 99 ASP A O 1
ATOM 772 N N . VAL A 1 100 ? -9.135 6.192 15.782 1.00 93.12 100 VAL A N 1
ATOM 773 C CA . VAL A 1 100 ? -9.675 5.829 17.085 1.00 93.12 100 VAL A CA 1
ATOM 774 C C . VAL A 1 100 ? -8.751 4.801 17.717 1.00 93.12 100 VAL A C 1
ATOM 776 O O . VAL A 1 100 ? -8.360 3.820 17.079 1.00 93.12 100 VAL A O 1
ATOM 779 N N . THR A 1 101 ? -8.412 5.012 18.987 1.00 93.62 101 THR A N 1
ATOM 780 C CA . THR A 1 101 ? -7.579 4.070 19.731 1.00 93.62 101 THR A CA 1
ATOM 781 C C . THR A 1 101 ? -8.261 2.708 19.788 1.00 93.62 101 THR A C 1
ATOM 783 O O . THR A 1 101 ? -9.437 2.594 20.140 1.00 93.62 101 THR A O 1
ATOM 786 N N . SER A 1 102 ? -7.514 1.672 19.422 1.00 94.44 102 SER A N 1
ATOM 787 C CA . SER A 1 102 ? -8.008 0.303 19.383 1.00 94.44 102 SER A CA 1
ATOM 788 C C . SER A 1 102 ? -6.947 -0.685 19.843 1.00 94.44 102 SER A C 1
ATOM 790 O O . SER A 1 102 ? -5.750 -0.389 19.826 1.00 94.44 102 SER A O 1
ATOM 792 N N . TYR A 1 103 ? -7.414 -1.852 20.269 1.00 95.62 103 TYR A N 1
ATOM 793 C CA . TYR A 1 103 ? -6.604 -2.901 20.870 1.00 95.62 103 TYR A CA 1
ATOM 794 C C . TYR A 1 103 ? -7.069 -4.264 20.376 1.00 95.62 103 TYR A C 1
ATOM 796 O O . TYR A 1 103 ? -8.262 -4.479 20.163 1.00 95.62 103 TYR A O 1
ATOM 804 N N . ILE A 1 104 ? -6.134 -5.201 20.241 1.00 95.75 104 ILE A N 1
ATOM 805 C CA . ILE A 1 104 ? -6.449 -6.610 19.997 1.00 95.75 104 ILE A CA 1
ATOM 806 C C . ILE A 1 104 ? -6.033 -7.409 21.229 1.00 95.75 104 ILE A C 1
ATOM 808 O O . ILE A 1 104 ? -4.843 -7.609 21.476 1.00 95.75 104 ILE A O 1
ATOM 812 N N . ILE A 1 105 ? -7.016 -7.877 22.002 1.00 94.00 105 ILE A N 1
ATOM 813 C CA . ILE A 1 105 ? -6.795 -8.711 23.190 1.00 94.00 105 ILE A CA 1
ATOM 814 C C . ILE A 1 105 ? -7.203 -10.145 22.862 1.00 94.00 105 ILE A C 1
ATOM 816 O O . ILE A 1 105 ? -8.386 -10.486 22.795 1.00 94.00 105 ILE A O 1
ATOM 820 N N . GLY A 1 106 ? -6.209 -11.007 22.642 1.00 92.94 106 GLY A N 1
ATOM 821 C CA . GLY A 1 106 ? -6.453 -12.358 22.143 1.00 92.94 106 GLY A CA 1
ATOM 822 C C . GLY A 1 106 ? -7.050 -12.308 20.735 1.00 92.94 106 GLY A C 1
ATOM 823 O O . GLY A 1 106 ? -6.366 -11.924 19.793 1.00 92.94 106 GLY A O 1
ATOM 824 N N . SER A 1 107 ? -8.320 -12.692 20.595 1.00 95.12 107 SER A N 1
ATOM 825 C CA . SER A 1 107 ? -9.072 -12.623 19.332 1.00 95.12 107 SER A CA 1
ATOM 826 C C . SER A 1 107 ? -10.044 -11.447 19.251 1.00 95.12 107 SER A C 1
ATOM 828 O O . SER A 1 107 ? -10.719 -11.286 18.233 1.00 95.12 107 SER A O 1
ATOM 830 N N . ASP A 1 108 ? -10.172 -10.674 20.326 1.00 95.06 108 ASP A N 1
ATOM 831 C CA . ASP A 1 108 ? -11.207 -9.659 20.475 1.00 95.06 108 ASP A CA 1
ATOM 832 C C . ASP A 1 108 ? -10.655 -8.282 20.107 1.00 95.06 108 ASP A C 1
ATOM 834 O O . ASP A 1 108 ? -9.508 -7.963 20.421 1.00 95.06 108 ASP A O 1
ATOM 838 N N . LEU A 1 109 ? -11.485 -7.467 19.456 1.00 95.44 109 LEU A N 1
ATOM 839 C CA . LEU A 1 109 ? -11.175 -6.074 19.143 1.00 95.44 109 LEU A CA 1
ATOM 840 C C . LEU A 1 109 ? -11.842 -5.159 20.164 1.00 95.44 109 LEU A C 1
ATOM 842 O O . LEU A 1 109 ? -13.062 -5.189 20.311 1.00 95.44 109 LEU A O 1
ATOM 846 N N . GLU A 1 110 ? -11.051 -4.327 20.829 1.00 95.06 110 GLU A N 1
ATOM 847 C CA . GLU A 1 110 ? -11.538 -3.261 21.701 1.00 95.06 110 GLU A CA 1
ATOM 848 C C . GLU A 1 110 ? -11.317 -1.900 21.041 1.00 95.06 110 GLU A C 1
ATOM 850 O O . GLU A 1 110 ? -10.251 -1.637 20.486 1.00 95.06 110 GLU A O 1
ATOM 855 N N . ILE A 1 111 ? -12.333 -1.038 21.076 1.00 93.81 111 ILE A N 1
ATOM 856 C CA . ILE A 1 111 ? -12.311 0.296 20.465 1.00 93.81 111 ILE A CA 1
ATOM 857 C C . ILE A 1 111 ? -12.709 1.321 21.525 1.00 93.81 111 ILE A C 1
ATOM 859 O O . ILE A 1 111 ? -13.824 1.262 22.049 1.00 93.81 111 ILE A O 1
ATOM 863 N N . SER A 1 112 ? -11.825 2.282 21.795 1.00 91.62 112 SER A N 1
ATOM 864 C CA . SER A 1 112 ? -12.082 3.393 22.716 1.00 91.62 112 SER A CA 1
ATOM 865 C C . SER A 1 112 ? -12.961 4.449 22.039 1.00 91.62 112 SER A C 1
ATOM 867 O O . SER A 1 112 ? -12.616 5.016 21.007 1.00 91.62 112 SER A O 1
ATOM 869 N N . ARG A 1 113 ? -14.147 4.717 22.576 1.00 86.25 113 ARG A N 1
ATOM 870 C CA . ARG A 1 113 ? -15.083 5.730 22.083 1.00 86.25 113 ARG A CA 1
ATOM 871 C C . ARG A 1 113 ? -14.842 7.057 22.779 1.00 86.25 113 ARG A C 1
ATOM 873 O O . ARG A 1 113 ? -15.162 7.213 23.951 1.00 86.25 113 ARG A O 1
ATOM 880 N N . ASN A 1 114 ? -14.473 8.063 21.995 1.00 72.50 114 ASN A N 1
ATOM 881 C CA . ASN A 1 114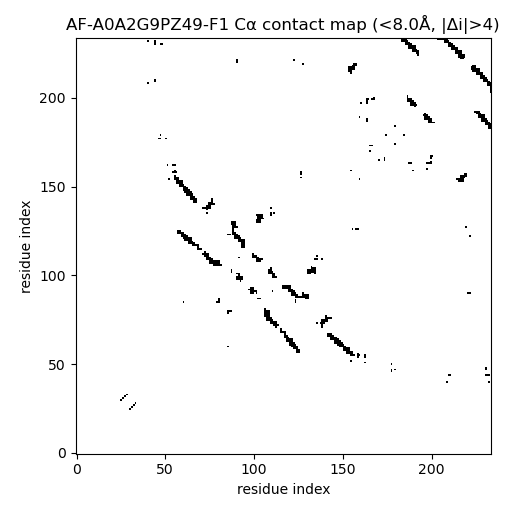 ? -14.428 9.433 22.498 1.00 72.50 114 ASN A CA 1
ATOM 882 C C . ASN A 1 114 ? -15.718 10.247 22.247 1.00 72.50 114 ASN A C 1
ATOM 884 O O . ASN A 1 114 ? -15.870 11.272 22.891 1.00 72.50 114 ASN A O 1
ATOM 888 N N . ASN A 1 115 ? -16.666 9.828 21.378 1.00 66.19 115 ASN A N 1
ATOM 889 C CA . ASN A 1 115 ? -17.767 10.714 20.916 1.00 66.19 115 ASN A CA 1
ATOM 890 C C . ASN A 1 115 ? -19.094 10.034 20.473 1.00 66.19 115 ASN A C 1
ATOM 892 O O . ASN A 1 115 ? -19.585 10.315 19.382 1.00 66.19 115 ASN A O 1
ATOM 896 N N . ASN A 1 116 ? -19.712 9.132 21.254 1.00 79.56 116 ASN A N 1
ATOM 897 C CA . ASN A 1 116 ? -20.957 8.419 20.853 1.00 79.56 116 ASN A CA 1
ATOM 898 C C . ASN A 1 116 ? -20.895 7.767 19.449 1.00 79.56 116 ASN A C 1
ATOM 900 O O . ASN A 1 116 ? -21.926 7.496 18.823 1.00 79.56 116 ASN A O 1
ATOM 904 N N . ASN A 1 117 ? -19.685 7.522 18.938 1.00 85.50 117 ASN A N 1
ATOM 905 C CA . ASN A 1 117 ? -19.479 6.956 17.618 1.00 85.50 117 ASN A CA 1
ATOM 906 C C . ASN A 1 117 ? -20.077 5.552 17.586 1.00 85.50 117 ASN A C 1
ATOM 908 O O . ASN A 1 117 ? -19.739 4.688 18.393 1.00 85.50 117 ASN A O 1
ATOM 912 N N . THR A 1 118 ? -20.982 5.348 16.637 1.00 91.31 118 THR A N 1
ATOM 913 C CA . THR A 1 118 ? -21.659 4.067 16.409 1.00 91.31 118 THR A CA 1
ATOM 914 C C . THR A 1 118 ? -21.194 3.390 15.138 1.00 91.31 118 THR A C 1
ATOM 916 O O . THR A 1 118 ? -21.612 2.274 14.875 1.00 91.31 118 THR A O 1
ATOM 919 N N . PHE A 1 119 ? -20.358 4.042 14.334 1.00 93.69 119 PHE A N 1
ATOM 920 C CA . PHE A 1 119 ? -19.892 3.512 13.066 1.00 93.69 119 PHE A CA 1
ATOM 921 C C . PHE A 1 119 ? -18.373 3.594 13.001 1.00 93.69 119 PHE A C 1
ATOM 923 O O . PHE A 1 119 ? -17.796 4.653 13.260 1.00 93.69 119 PHE A O 1
ATOM 930 N N . PHE A 1 120 ? -17.757 2.471 12.641 1.00 95.00 120 PHE A N 1
ATOM 931 C CA . PHE A 1 120 ? -16.316 2.301 12.579 1.00 95.00 120 PHE A CA 1
ATOM 932 C C . PHE A 1 120 ? -15.912 1.654 11.262 1.00 95.00 120 PHE A C 1
ATOM 934 O O . PHE A 1 120 ? -16.568 0.727 10.783 1.00 95.00 120 PHE A O 1
ATOM 941 N N . LYS A 1 121 ? -14.803 2.120 10.694 1.00 96.19 121 LYS A N 1
ATOM 942 C CA . LYS A 1 121 ? -14.098 1.446 9.603 1.00 96.19 121 LYS A CA 1
ATOM 943 C C . LYS A 1 121 ? -12.787 0.906 10.144 1.00 96.19 121 LYS A C 1
ATOM 945 O O . LYS A 1 121 ? -11.982 1.670 10.662 1.00 96.19 121 LYS A O 1
ATOM 950 N N . ILE A 1 122 ? -12.582 -0.394 10.018 1.00 96.81 122 ILE A N 1
ATOM 951 C CA . ILE A 1 122 ? -11.365 -1.083 10.415 1.00 96.81 122 ILE A CA 1
ATOM 952 C C . ILE A 1 122 ? -10.587 -1.416 9.150 1.00 96.81 122 ILE A C 1
ATOM 954 O O . ILE A 1 122 ? -11.107 -2.074 8.249 1.00 96.81 122 ILE A O 1
ATOM 958 N N . TYR A 1 123 ? -9.351 -0.947 9.095 1.00 97.00 123 TYR A N 1
ATOM 959 C CA . TYR A 1 123 ? -8.398 -1.200 8.029 1.00 97.00 123 TYR A CA 1
ATOM 960 C C . TYR A 1 123 ? -7.375 -2.210 8.536 1.00 97.00 123 TYR A C 1
ATOM 962 O O . TYR A 1 123 ? -6.846 -2.021 9.624 1.00 97.00 123 TYR A O 1
ATOM 970 N N . ASN A 1 124 ? -7.086 -3.264 7.776 1.00 96.81 124 ASN A N 1
ATOM 971 C CA . ASN A 1 124 ? -6.045 -4.243 8.087 1.00 96.81 124 ASN A CA 1
ATOM 972 C C . ASN A 1 124 ? -5.109 -4.408 6.886 1.00 96.81 124 ASN A C 1
ATOM 974 O O . ASN A 1 124 ? -5.575 -4.549 5.757 1.00 96.81 124 ASN A O 1
ATOM 978 N N . SER A 1 125 ? -3.804 -4.367 7.140 1.00 96.19 125 SER A N 1
ATOM 979 C CA . SER A 1 125 ? -2.751 -4.590 6.147 1.00 96.19 125 SER A CA 1
ATOM 980 C C . SER A 1 125 ? -1.471 -5.017 6.859 1.00 96.19 125 SER A C 1
ATOM 982 O O . SER A 1 125 ? -1.236 -4.644 8.009 1.00 96.19 125 SER A O 1
ATOM 984 N N . GLU A 1 126 ? -0.612 -5.772 6.177 1.00 94.62 126 GLU A N 1
ATOM 985 C CA . GLU A 1 126 ? 0.714 -6.131 6.691 1.00 94.62 126 GLU A CA 1
ATOM 986 C C . GLU A 1 126 ? 1.640 -4.922 6.900 1.00 94.62 126 GLU A C 1
ATOM 988 O O . GLU A 1 126 ? 2.543 -4.983 7.734 1.00 94.62 126 GLU A O 1
ATOM 993 N N . HIS A 1 127 ? 1.367 -3.812 6.209 1.00 93.56 127 HIS A N 1
ATOM 994 C CA . HIS A 1 127 ? 2.133 -2.566 6.290 1.00 93.56 127 HIS A CA 1
ATOM 995 C C . HIS A 1 127 ? 1.783 -1.696 7.503 1.00 93.56 127 HIS A C 1
ATOM 997 O O . HIS A 1 127 ? 2.470 -0.715 7.777 1.00 93.56 127 HIS A O 1
ATOM 1003 N N . PHE A 1 128 ? 0.721 -2.021 8.246 1.00 94.88 128 PHE A N 1
ATOM 1004 C CA . PHE A 1 128 ? 0.372 -1.267 9.449 1.00 94.88 128 PHE A CA 1
ATOM 1005 C C . PHE A 1 128 ? 1.141 -1.763 10.667 1.00 94.88 128 PHE A C 1
ATOM 1007 O O . PHE A 1 128 ? 1.493 -2.942 10.780 1.00 94.88 128 PHE A O 1
ATOM 1014 N N . GLU A 1 129 ? 1.370 -0.854 11.608 1.00 93.62 129 GLU A N 1
ATOM 1015 C CA . GLU A 1 129 ? 1.896 -1.205 12.920 1.00 93.62 129 GLU A CA 1
ATOM 1016 C C . GLU A 1 129 ? 0.880 -2.042 13.700 1.00 93.62 129 GLU A C 1
ATOM 1018 O O . GLU A 1 129 ? -0.335 -1.882 13.564 1.00 93.62 129 GLU A O 1
ATOM 1023 N N . SER A 1 130 ? 1.378 -2.970 14.518 1.00 93.94 130 SER A N 1
ATOM 1024 C CA . SER A 1 130 ? 0.497 -3.757 15.382 1.00 93.94 130 SER A CA 1
ATOM 1025 C C . SER A 1 130 ? -0.051 -2.898 16.515 1.00 93.94 130 SER A C 1
ATOM 1027 O O . SER A 1 130 ? 0.707 -2.215 17.203 1.00 93.94 130 SER A O 1
ATOM 1029 N N . VAL A 1 131 ? -1.360 -2.977 16.750 1.00 94.50 131 VAL A N 1
ATOM 1030 C CA . VAL A 1 131 ? -1.985 -2.334 17.908 1.00 94.50 131 VAL A CA 1
ATOM 1031 C C . VAL A 1 131 ? -1.586 -3.026 19.213 1.00 94.50 131 VAL A C 1
ATOM 1033 O O . VAL A 1 131 ? -1.184 -4.193 19.229 1.00 94.50 131 VAL A O 1
ATOM 1036 N N . SER A 1 132 ? -1.708 -2.299 20.325 1.00 90.56 132 SER A N 1
ATOM 1037 C CA . SER A 1 132 ? -1.412 -2.818 21.664 1.00 90.56 132 SER A CA 1
ATOM 1038 C C . SER A 1 132 ? -2.349 -3.974 22.044 1.00 90.56 132 SER A C 1
ATOM 1040 O O . SER A 1 132 ? -3.528 -3.990 21.684 1.00 90.56 132 SER A O 1
ATOM 1042 N N . SER A 1 133 ? -1.818 -4.921 22.820 1.00 88.50 133 SER A N 1
ATOM 1043 C CA . SER A 1 133 ? -2.561 -6.031 23.432 1.00 88.50 133 SER A CA 1
ATOM 1044 C C . SER A 1 133 ? -3.047 -5.738 24.856 1.00 88.50 133 SER A C 1
ATOM 1046 O O . SER A 1 133 ? -3.642 -6.598 25.504 1.00 88.50 133 SER A O 1
ATOM 1048 N N . VAL A 1 134 ? -2.786 -4.527 25.351 1.00 86.62 134 VAL A N 1
ATOM 1049 C CA . VAL A 1 134 ? -3.268 -4.024 26.639 1.00 86.62 134 VAL A CA 1
ATOM 1050 C C . VAL A 1 134 ? -4.352 -2.995 26.349 1.00 86.62 134 VAL A C 1
ATOM 1052 O O . VAL A 1 134 ? -4.021 -1.892 25.914 1.00 86.62 134 VAL A O 1
ATOM 1055 N N . GLY A 1 135 ? -5.616 -3.380 26.527 1.00 78.88 135 GLY A N 1
ATOM 1056 C CA . GLY A 1 135 ? -6.766 -2.509 26.273 1.00 78.88 135 GLY A CA 1
ATOM 1057 C C . GLY A 1 135 ? -7.288 -1.776 27.502 1.00 78.88 135 GLY A C 1
ATOM 1058 O O . GLY A 1 135 ? -6.631 -1.704 28.545 1.00 78.88 135 GLY A O 1
ATOM 1059 N N . GLU A 1 136 ? -8.478 -1.202 27.352 1.00 74.62 136 GLU A N 1
ATOM 1060 C CA . GLU A 1 136 ? -9.143 -0.407 28.380 1.00 74.62 136 GLU A CA 1
ATOM 1061 C C . GLU A 1 136 ? -10.075 -1.295 29.210 1.00 74.62 136 GLU A C 1
ATOM 1063 O O . GLU A 1 136 ? -11.003 -1.913 28.698 1.00 74.62 136 GLU A O 1
ATOM 1068 N N . THR A 1 137 ? -9.861 -1.353 30.523 1.00 70.75 137 THR A N 1
ATOM 1069 C CA . THR A 1 137 ? -10.748 -2.085 31.439 1.00 70.75 137 THR A CA 1
ATOM 1070 C C . THR A 1 137 ? -11.530 -1.118 32.331 1.00 70.75 137 THR A C 1
ATOM 1072 O O . THR A 1 137 ? -10.885 -0.287 32.979 1.00 70.75 137 THR A O 1
ATOM 1075 N N . PRO A 1 138 ? -12.867 -1.257 32.474 1.00 77.06 138 PRO A N 1
ATOM 1076 C CA . PRO A 1 138 ? -13.750 -2.268 31.873 1.00 77.06 138 PRO A CA 1
ATOM 1077 C C . PRO A 1 138 ? -14.288 -1.880 30.478 1.00 77.06 138 PRO A C 1
ATOM 1079 O O . PRO A 1 138 ? -14.679 -0.736 30.262 1.00 77.06 138 PRO A O 1
ATOM 1082 N N . CYS A 1 139 ? -14.380 -2.859 29.569 1.00 84.81 139 CYS A N 1
ATOM 1083 C CA . CYS A 1 139 ? -14.983 -2.719 28.239 1.00 84.81 139 CYS A CA 1
ATOM 1084 C C . CYS A 1 139 ? -16.023 -3.826 28.012 1.00 84.81 139 CYS A C 1
ATOM 1086 O O . CYS A 1 139 ? -15.687 -5.015 28.058 1.00 84.81 139 CYS A O 1
ATOM 1088 N N . GLU A 1 140 ? -17.295 -3.472 27.807 1.00 82.88 140 GLU A N 1
ATOM 1089 C CA . GLU A 1 140 ? -18.342 -4.477 27.624 1.00 82.88 140 GLU A CA 1
ATOM 1090 C C . GLU A 1 140 ? -18.459 -4.959 26.177 1.00 82.88 140 GLU A C 1
ATOM 1092 O O . GLU A 1 140 ? -18.253 -4.233 25.200 1.00 82.88 140 GLU A O 1
ATOM 1097 N N . THR A 1 141 ? -18.855 -6.225 26.043 1.00 81.94 141 THR A N 1
ATOM 1098 C CA . THR A 1 141 ? -19.233 -6.795 24.748 1.00 81.94 141 THR A CA 1
ATOM 1099 C C . THR A 1 141 ? -20.599 -6.261 24.351 1.00 81.94 141 THR A C 1
ATOM 1101 O O . THR A 1 141 ? -21.563 -6.410 25.103 1.00 81.94 141 THR A O 1
ATOM 1104 N N . LYS A 1 142 ? -20.699 -5.663 23.163 1.00 78.56 142 LYS A N 1
ATOM 1105 C CA . LYS A 1 142 ? -21.970 -5.166 22.621 1.00 78.56 142 LYS A CA 1
ATOM 1106 C C . LYS A 1 142 ? -22.294 -5.837 21.292 1.00 78.56 142 LYS A C 1
ATOM 1108 O O . LYS A 1 142 ? -21.406 -6.290 20.569 1.00 78.56 142 LYS A O 1
ATOM 1113 N N . GLY A 1 143 ? -23.588 -5.876 20.976 1.00 85.50 143 GLY A N 1
ATOM 1114 C CA . GLY A 1 143 ? -24.062 -6.266 19.654 1.00 85.50 143 GLY A CA 1
ATOM 1115 C C . GLY A 1 143 ? -23.501 -5.335 18.579 1.00 85.50 143 GLY A C 1
ATOM 1116 O O . GLY A 1 143 ? -23.370 -4.123 18.788 1.00 85.50 143 GLY A O 1
ATOM 1117 N N . TYR A 1 144 ? -23.157 -5.911 17.431 1.00 91.94 144 TYR A N 1
ATOM 1118 C CA . TYR A 1 144 ? -22.680 -5.169 16.275 1.00 91.94 144 TYR A CA 1
ATOM 1119 C C . TYR A 1 144 ? -23.295 -5.715 14.987 1.00 91.94 144 TYR A C 1
ATOM 1121 O O . TYR A 1 144 ? -23.566 -6.908 14.852 1.00 91.94 144 TYR A O 1
ATOM 1129 N N . GLU A 1 145 ? -23.484 -4.822 14.027 1.00 94.62 145 GLU A N 1
ATOM 1130 C CA . GLU A 1 145 ? -23.857 -5.130 12.656 1.00 94.62 145 GLU A CA 1
ATOM 1131 C C . GLU A 1 145 ? -22.615 -4.982 11.776 1.00 94.62 145 GLU A C 1
ATOM 1133 O O . GLU A 1 145 ? -21.923 -3.959 11.805 1.00 94.62 145 GLU A O 1
ATOM 1138 N N . THR A 1 146 ? -22.326 -6.005 10.976 1.00 95.06 146 THR A N 1
ATOM 1139 C CA . THR A 1 146 ? -21.268 -5.925 9.964 1.00 95.06 146 THR A CA 1
ATOM 1140 C C . THR A 1 146 ? -21.839 -5.291 8.703 1.00 95.06 146 THR A C 1
ATOM 1142 O O . THR A 1 146 ? -22.867 -5.727 8.191 1.00 95.06 146 THR A O 1
ATOM 1145 N N . GLY A 1 147 ? -21.176 -4.251 8.211 1.00 93.31 147 GLY A N 1
ATOM 1146 C CA . GLY A 1 147 ? -21.475 -3.609 6.940 1.00 93.31 147 GLY A CA 1
ATOM 1147 C C . GLY A 1 147 ? -20.611 -4.170 5.812 1.00 93.31 147 GLY A C 1
ATOM 1148 O O . GLY A 1 147 ? -20.561 -5.372 5.567 1.00 93.31 147 GLY A O 1
ATOM 1149 N N . VAL A 1 148 ? -19.927 -3.275 5.099 1.00 93.31 148 VAL A N 1
ATOM 1150 C CA . VAL A 1 148 ? -19.055 -3.636 3.977 1.00 93.31 148 VAL A CA 1
ATOM 1151 C C . VAL A 1 148 ? -17.795 -4.333 4.485 1.00 93.31 148 VAL A C 1
ATOM 1153 O O . VAL A 1 148 ? -17.068 -3.769 5.300 1.00 93.31 148 VAL A O 1
ATOM 1156 N N . VAL A 1 149 ? -17.517 -5.516 3.939 1.00 95.62 149 VAL A N 1
ATOM 1157 C CA . VAL A 1 149 ? -16.221 -6.194 4.03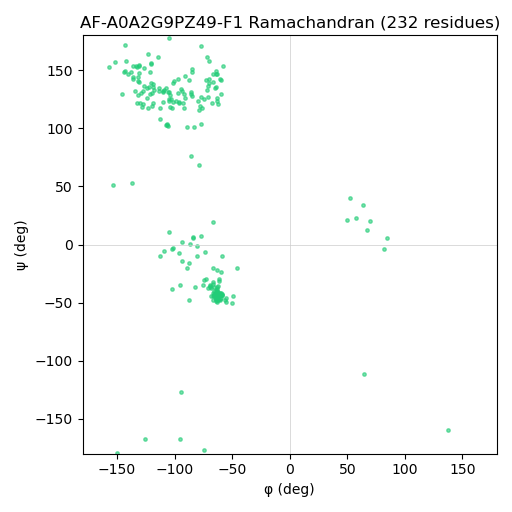3 1.00 95.62 149 VAL A CA 1
ATOM 1158 C C . VAL A 1 149 ? -15.626 -6.215 2.634 1.00 95.62 149 VAL A C 1
ATOM 1160 O O . VAL A 1 149 ? -16.217 -6.773 1.710 1.00 95.62 149 VAL A O 1
ATOM 1163 N N . LYS A 1 150 ? -14.483 -5.559 2.463 1.00 95.81 150 LYS A N 1
ATOM 1164 C CA . LYS A 1 150 ? -13.817 -5.401 1.172 1.00 95.81 150 LYS A CA 1
ATOM 1165 C C . LYS A 1 150 ? -12.347 -5.756 1.305 1.00 95.81 150 LYS A C 1
ATOM 1167 O O . LYS A 1 150 ? -11.729 -5.458 2.320 1.00 95.81 150 LYS A O 1
ATOM 1172 N N . LYS A 1 151 ? -11.806 -6.361 0.258 1.00 95.88 151 LYS A N 1
ATOM 1173 C CA . LYS A 1 151 ? -10.397 -6.699 0.126 1.00 95.88 151 LYS A CA 1
ATOM 1174 C C . LYS A 1 151 ? -9.913 -6.190 -1.223 1.00 95.88 151 LYS A C 1
ATOM 1176 O O . LYS A 1 151 ? -10.491 -6.561 -2.243 1.00 95.88 151 LYS A O 1
ATOM 1181 N N . GLU A 1 152 ? -8.900 -5.336 -1.227 1.00 95.44 152 GLU A N 1
ATOM 1182 C CA . GLU A 1 152 ? -8.346 -4.745 -2.448 1.00 95.44 152 GLU A CA 1
ATOM 1183 C C . GLU A 1 152 ? -6.837 -4.583 -2.361 1.00 95.44 152 GLU A C 1
ATOM 1185 O O . GLU A 1 152 ? -6.302 -4.337 -1.28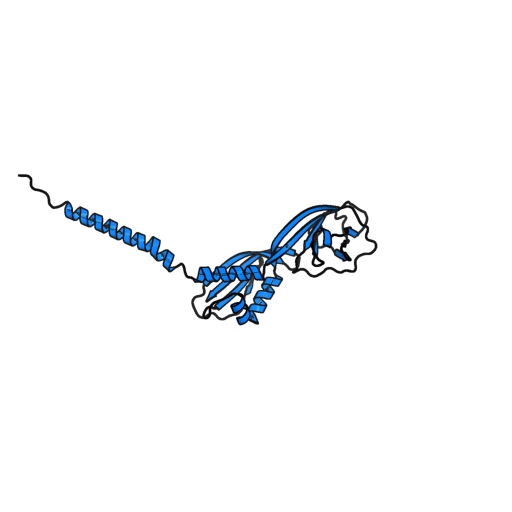6 1.00 95.44 152 GLU A O 1
ATOM 1190 N N . ASN A 1 153 ? -6.166 -4.673 -3.507 1.00 95.50 153 ASN A N 1
ATOM 1191 C CA . ASN A 1 153 ? -4.739 -4.402 -3.596 1.00 95.50 153 ASN A CA 1
ATOM 1192 C C . ASN A 1 153 ? -4.485 -2.915 -3.805 1.00 95.50 153 ASN A C 1
ATOM 1194 O O . ASN A 1 153 ? -5.060 -2.299 -4.705 1.00 95.50 153 ASN A O 1
ATOM 1198 N N . TYR A 1 154 ? -3.577 -2.370 -3.006 1.00 97.06 154 TYR A N 1
ATOM 1199 C CA . TYR A 1 154 ? -3.103 -0.999 -3.126 1.00 97.06 154 TYR A CA 1
ATOM 1200 C C . TYR A 1 154 ? -1.587 -0.951 -3.061 1.00 97.06 154 TYR A C 1
ATOM 1202 O O . TYR A 1 154 ? -0.975 -1.782 -2.398 1.00 97.06 154 TYR A O 1
ATOM 1210 N N . VAL A 1 155 ? -1.003 0.066 -3.694 1.00 97.25 155 VAL A N 1
ATOM 1211 C CA . VAL A 1 155 ? 0.401 0.428 -3.483 1.00 97.25 155 VAL A CA 1
ATOM 1212 C C . VAL A 1 155 ? 0.554 1.011 -2.076 1.00 97.25 155 VAL A C 1
ATOM 1214 O O . VAL A 1 155 ? -0.280 1.806 -1.651 1.00 97.25 155 VAL A O 1
ATOM 1217 N N . PHE A 1 156 ? 1.611 0.666 -1.353 1.00 97.12 156 PHE A N 1
ATOM 1218 C CA . PHE A 1 156 ? 1.887 1.193 -0.016 1.00 97.12 156 PHE A CA 1
ATOM 1219 C C . PHE A 1 156 ? 3.085 2.150 -0.037 1.00 97.12 156 PHE A C 1
ATOM 1221 O O . PHE A 1 156 ? 4.116 1.875 -0.651 1.00 97.12 156 PHE A O 1
ATOM 1228 N N . GLU A 1 157 ? 2.946 3.314 0.605 1.00 95.25 157 GLU A N 1
ATOM 1229 C CA . GLU A 1 157 ? 3.970 4.368 0.595 1.00 95.25 157 GLU A CA 1
ATOM 1230 C C . GLU A 1 157 ? 5.310 3.898 1.180 1.00 95.25 157 GLU A C 1
ATOM 1232 O O . GLU A 1 157 ? 6.374 4.193 0.633 1.00 95.25 157 GLU A O 1
ATOM 1237 N N . ASP A 1 158 ? 5.267 3.174 2.295 1.00 94.94 158 ASP A N 1
ATOM 1238 C CA . ASP A 1 158 ? 6.439 2.581 2.937 1.00 94.94 158 ASP 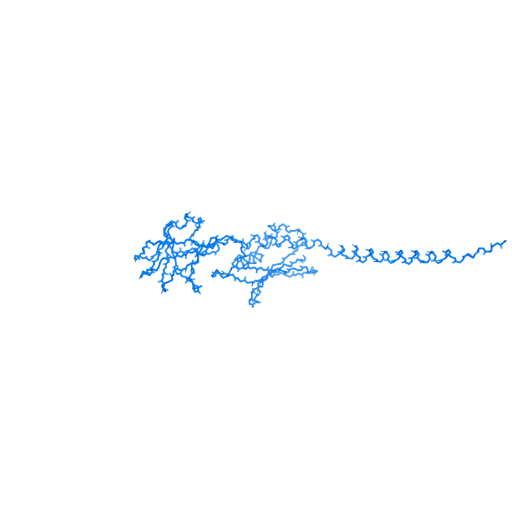A CA 1
ATOM 1239 C C . ASP A 1 158 ? 7.092 1.525 2.039 1.00 94.94 158 ASP A C 1
ATOM 1241 O O . ASP A 1 158 ? 8.317 1.513 1.918 1.00 94.94 158 ASP A O 1
ATOM 1245 N N . ALA A 1 159 ? 6.296 0.717 1.333 1.00 96.31 159 ALA A N 1
ATOM 1246 C CA . ALA A 1 159 ? 6.798 -0.269 0.382 1.00 96.31 159 ALA A CA 1
ATOM 1247 C C . ALA A 1 159 ? 7.539 0.391 -0.792 1.00 96.31 159 ALA A C 1
ATOM 1249 O O . ALA A 1 159 ? 8.627 -0.047 -1.163 1.00 96.31 159 ALA A O 1
ATOM 1250 N N . VAL A 1 160 ? 7.006 1.493 -1.334 1.00 95.44 160 VAL A N 1
ATOM 1251 C CA . VAL A 1 160 ? 7.674 2.280 -2.386 1.00 95.44 160 VAL A CA 1
ATOM 1252 C C . VAL A 1 160 ? 8.985 2.881 -1.877 1.00 95.44 160 VAL A C 1
ATOM 1254 O O . VAL A 1 160 ? 10.018 2.749 -2.535 1.00 95.44 160 VAL A O 1
ATOM 1257 N N . LYS A 1 161 ? 8.977 3.511 -0.694 1.00 94.69 161 LYS A N 1
ATOM 1258 C CA . LYS A 1 161 ? 10.194 4.070 -0.077 1.00 94.69 161 LYS A CA 1
ATOM 1259 C C . LYS A 1 161 ? 11.248 2.994 0.162 1.00 94.69 161 LYS A C 1
ATOM 1261 O O . LYS A 1 161 ? 12.429 3.225 -0.095 1.00 94.69 161 LYS A O 1
ATOM 1266 N N . ASN A 1 162 ? 10.821 1.826 0.637 1.00 95.12 162 ASN A N 1
ATOM 1267 C CA . ASN A 1 162 ? 11.698 0.688 0.850 1.00 95.12 162 ASN A CA 1
ATOM 1268 C C . ASN A 1 162 ? 12.284 0.194 -0.475 1.00 95.12 162 ASN A C 1
ATOM 1270 O O . ASN A 1 162 ? 13.495 0.030 -0.564 1.00 95.12 162 ASN A O 1
ATOM 1274 N N . LEU A 1 163 ? 11.466 0.041 -1.522 1.00 95.62 163 LEU A N 1
ATOM 1275 C CA . LEU A 1 163 ? 11.937 -0.391 -2.837 1.00 95.62 163 LEU A CA 1
ATOM 1276 C C . LEU A 1 163 ? 12.985 0.568 -3.414 1.00 95.62 163 LEU A C 1
ATOM 1278 O O . LEU A 1 163 ? 14.024 0.104 -3.876 1.00 95.62 163 LEU A O 1
ATOM 1282 N N . VAL A 1 164 ? 12.753 1.884 -3.352 1.00 94.44 164 VAL A N 1
ATOM 1283 C CA . VAL A 1 164 ? 13.747 2.869 -3.811 1.00 94.44 164 VAL A CA 1
ATOM 1284 C C . VAL A 1 164 ? 15.024 2.778 -2.974 1.00 94.44 164 VAL A C 1
ATOM 1286 O O . VAL A 1 164 ? 16.113 2.678 -3.528 1.00 94.44 164 VAL A O 1
ATOM 1289 N N . SER A 1 165 ? 14.910 2.698 -1.643 1.00 93.69 165 SER A N 1
ATOM 1290 C CA . SER A 1 165 ? 16.092 2.581 -0.779 1.00 93.69 165 SER A CA 1
ATOM 1291 C C . SER A 1 165 ? 16.890 1.295 -1.022 1.00 93.69 165 SER A C 1
ATOM 1293 O O . SER A 1 165 ? 18.120 1.318 -0.953 1.00 93.69 165 SER A O 1
ATOM 1295 N N . VAL A 1 166 ? 16.216 0.171 -1.277 1.00 94.12 166 VAL A N 1
ATOM 1296 C CA . VAL A 1 166 ? 16.854 -1.114 -1.594 1.00 94.12 166 VAL A CA 1
ATOM 1297 C C . VAL A 1 166 ? 17.486 -1.074 -2.983 1.00 94.12 166 VAL A C 1
ATOM 1299 O O . VAL A 1 166 ? 18.577 -1.611 -3.148 1.00 94.12 166 VAL A O 1
ATOM 1302 N N . HIS A 1 167 ? 16.862 -0.408 -3.957 1.00 94.00 167 HIS A N 1
ATOM 1303 C CA . HIS A 1 167 ? 17.441 -0.198 -5.286 1.00 94.00 167 HIS A CA 1
ATOM 1304 C C . HIS A 1 167 ? 18.754 0.587 -5.209 1.00 94.00 167 HIS A C 1
ATOM 1306 O O . HIS A 1 167 ? 19.758 0.109 -5.732 1.00 94.00 167 HIS A O 1
ATOM 1312 N N . ASP A 1 168 ? 18.797 1.691 -4.460 1.00 91.81 168 ASP A N 1
ATOM 1313 C CA . ASP A 1 168 ? 20.021 2.491 -4.318 1.00 91.81 168 ASP A CA 1
ATOM 1314 C C . ASP A 1 168 ? 21.139 1.731 -3.576 1.00 91.81 168 ASP A C 1
ATOM 1316 O O . ASP A 1 168 ? 22.319 1.847 -3.909 1.00 91.81 168 ASP A O 1
ATOM 1320 N N . LYS A 1 169 ? 20.787 0.925 -2.564 1.00 93.56 169 LYS A N 1
ATOM 1321 C CA . LYS A 1 169 ? 21.763 0.183 -1.740 1.00 93.56 169 LYS A CA 1
ATOM 1322 C C . LYS A 1 169 ? 22.232 -1.125 -2.370 1.00 93.56 169 LYS A C 1
ATOM 1324 O O . LYS A 1 169 ? 23.385 -1.504 -2.182 1.00 93.56 169 LYS A O 1
ATOM 1329 N N . ASN A 1 170 ? 21.342 -1.840 -3.055 1.00 94.50 170 ASN A N 1
ATOM 1330 C CA . ASN A 1 170 ? 21.602 -3.166 -3.609 1.00 94.50 170 ASN A CA 1
ATOM 1331 C C . ASN A 1 170 ? 21.049 -3.320 -5.032 1.00 94.50 170 ASN A C 1
ATOM 1333 O O . ASN A 1 170 ? 20.326 -4.264 -5.358 1.00 94.50 170 ASN A O 1
ATOM 1337 N N . TYR A 1 171 ? 21.427 -2.381 -5.898 1.00 93.19 171 TYR A N 1
ATOM 1338 C CA . TYR A 1 171 ? 20.984 -2.320 -7.289 1.00 93.19 171 TYR A CA 1
ATOM 1339 C C . TYR A 1 171 ? 21.125 -3.651 -8.035 1.00 93.19 171 TYR A C 1
ATOM 1341 O O . TYR A 1 171 ? 20.210 -4.069 -8.740 1.00 93.19 171 TYR A O 1
ATOM 1349 N N . THR A 1 172 ? 22.255 -4.344 -7.869 1.00 92.81 172 THR A N 1
ATOM 1350 C CA . THR A 1 172 ? 22.524 -5.614 -8.557 1.00 92.81 172 THR A CA 1
ATOM 1351 C C . THR A 1 172 ? 21.516 -6.699 -8.176 1.00 92.81 172 THR A C 1
ATOM 1353 O O . THR A 1 172 ? 21.051 -7.419 -9.056 1.00 92.81 172 THR A O 1
ATOM 1356 N N . GLU A 1 173 ? 21.137 -6.797 -6.899 1.00 93.69 173 GLU A N 1
ATOM 1357 C CA . GLU A 1 173 ? 20.127 -7.757 -6.440 1.00 93.69 173 GLU A CA 1
ATOM 1358 C C . GLU A 1 173 ? 18.740 -7.397 -6.981 1.00 93.69 173 GLU A C 1
ATOM 1360 O O . GLU A 1 173 ? 18.041 -8.259 -7.509 1.00 93.69 173 GLU A O 1
ATOM 1365 N N . VAL A 1 174 ? 18.358 -6.115 -6.940 1.00 94.38 174 VAL A N 1
ATOM 1366 C CA . VAL A 1 174 ? 17.075 -5.666 -7.506 1.00 94.38 174 VAL A CA 1
ATOM 1367 C C . VAL A 1 174 ? 17.019 -5.950 -9.008 1.00 94.38 174 VAL A C 1
ATOM 1369 O O . VAL A 1 174 ? 16.018 -6.469 -9.500 1.00 94.38 174 VAL A O 1
ATOM 1372 N N . LYS A 1 175 ? 18.112 -5.696 -9.732 1.00 93.75 175 LYS A N 1
ATOM 1373 C CA . LYS A 1 175 ? 18.250 -5.980 -11.165 1.00 93.75 175 LYS A CA 1
ATOM 1374 C C . LYS A 1 175 ? 18.058 -7.468 -11.474 1.00 93.75 175 LYS A C 1
ATOM 1376 O O . LYS A 1 175 ? 17.332 -7.807 -12.409 1.00 93.75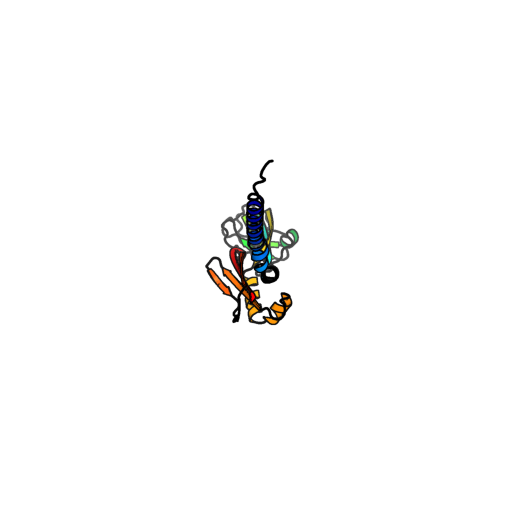 175 LYS A O 1
ATOM 1381 N N . GLN A 1 176 ? 18.650 -8.348 -10.666 1.00 93.25 176 GLN A N 1
ATOM 1382 C CA . GLN A 1 176 ? 18.478 -9.799 -10.784 1.00 93.25 176 GLN A CA 1
ATOM 1383 C C . GLN A 1 176 ? 17.045 -10.232 -10.457 1.00 93.25 176 GLN A C 1
ATOM 1385 O O . GLN A 1 176 ? 16.430 -10.939 -11.250 1.00 93.25 176 GLN A O 1
ATOM 1390 N N . ASN A 1 177 ? 16.473 -9.748 -9.352 1.00 93.50 177 ASN A N 1
ATOM 1391 C CA . ASN A 1 177 ? 15.099 -10.059 -8.939 1.00 93.50 177 ASN A CA 1
ATOM 1392 C C . ASN A 1 177 ? 14.060 -9.600 -9.972 1.00 93.50 177 ASN A C 1
ATOM 1394 O O . ASN A 1 177 ? 13.007 -10.221 -10.144 1.00 93.50 177 ASN A O 1
ATOM 1398 N N . PHE A 1 178 ? 14.357 -8.512 -10.681 1.00 94.81 178 PHE A N 1
ATOM 1399 C CA . PHE A 1 178 ? 13.496 -7.959 -11.720 1.00 94.81 178 PHE A CA 1
ATOM 1400 C C . PHE A 1 178 ? 13.744 -8.610 -13.091 1.00 94.81 178 PHE A C 1
ATOM 1402 O O . PHE A 1 178 ? 13.056 -8.269 -14.052 1.00 94.81 178 PHE A O 1
ATOM 1409 N N . ASN A 1 179 ? 14.671 -9.575 -13.178 1.00 92.50 179 ASN A N 1
ATOM 1410 C CA . ASN A 1 179 ? 15.100 -10.242 -14.410 1.00 92.50 179 ASN A CA 1
ATOM 1411 C C . ASN A 1 179 ? 15.521 -9.250 -15.504 1.00 92.50 179 ASN A C 1
ATOM 1413 O O . ASN A 1 179 ? 15.194 -9.419 -16.680 1.00 92.50 179 ASN A O 1
ATOM 1417 N N . VAL A 1 180 ? 16.227 -8.189 -15.115 1.00 89.81 180 VAL A N 1
ATOM 1418 C CA . VAL A 1 180 ? 16.702 -7.181 -16.059 1.00 89.81 180 VAL A CA 1
ATOM 1419 C C . VAL A 1 180 ? 17.922 -7.719 -16.819 1.00 89.81 180 VAL A C 1
ATOM 1421 O O . VAL A 1 180 ? 18.889 -8.136 -16.174 1.00 89.81 180 VAL A O 1
ATOM 1424 N N . PRO A 1 181 ? 17.917 -7.700 -18.168 1.00 87.25 181 PRO A N 1
ATOM 1425 C CA . PRO A 1 181 ? 19.035 -8.184 -18.972 1.00 87.25 181 PRO A CA 1
ATOM 1426 C C . PRO A 1 181 ? 20.360 -7.475 -18.677 1.00 87.25 181 PRO A C 1
ATOM 1428 O O . PRO A 1 181 ? 20.409 -6.302 -18.291 1.00 87.25 181 PRO A O 1
ATOM 1431 N N . GLU A 1 182 ? 21.463 -8.179 -18.927 1.00 86.31 182 GLU A N 1
ATOM 1432 C CA . GLU A 1 182 ? 22.784 -7.557 -18.923 1.00 86.31 182 GLU A CA 1
ATOM 1433 C C . GLU A 1 182 ? 22.869 -6.454 -19.989 1.00 86.31 182 GLU A C 1
ATOM 1435 O O . GLU A 1 182 ? 22.312 -6.570 -21.079 1.00 86.31 182 GLU A O 1
ATOM 1440 N N . GLY A 1 183 ? 23.561 -5.361 -19.658 1.00 85.38 183 GLY A N 1
ATOM 1441 C CA . GLY A 1 183 ? 23.706 -4.201 -20.542 1.00 85.38 183 GLY A CA 1
ATOM 1442 C C . GLY A 1 183 ? 22.539 -3.209 -20.541 1.00 85.38 183 GLY A C 1
ATOM 1443 O O . GLY A 1 183 ? 22.671 -2.176 -21.183 1.00 85.38 183 GLY A O 1
ATOM 1444 N N . VAL A 1 184 ? 21.445 -3.477 -19.816 1.00 87.44 184 VAL A N 1
ATOM 1445 C CA . VAL A 1 184 ? 20.326 -2.531 -19.634 1.00 87.44 184 VAL A CA 1
ATOM 1446 C C . VAL A 1 184 ? 20.258 -2.090 -18.184 1.00 87.44 184 VAL A C 1
ATOM 1448 O O . VAL A 1 184 ? 20.298 -2.934 -17.291 1.00 87.44 184 VAL A O 1
ATOM 1451 N N . ASP A 1 185 ? 20.139 -0.797 -17.931 1.00 90.31 185 ASP A N 1
ATOM 1452 C CA . ASP A 1 185 ? 19.931 -0.241 -16.603 1.00 90.31 185 ASP A CA 1
ATOM 1453 C C . ASP A 1 185 ? 18.566 0.435 -16.475 1.00 90.31 185 ASP A C 1
ATOM 1455 O O . ASP A 1 185 ? 17.880 0.712 -17.459 1.00 90.31 185 ASP A O 1
ATOM 1459 N N . PHE A 1 186 ? 18.125 0.632 -15.232 1.00 92.50 186 PHE A N 1
ATOM 1460 C CA . PHE A 1 186 ? 16.839 1.254 -14.965 1.00 92.50 186 PHE A CA 1
ATOM 1461 C C . PHE A 1 186 ? 16.802 1.992 -13.629 1.00 92.50 186 PHE A C 1
ATOM 1463 O O . PHE A 1 186 ? 17.541 1.681 -12.693 1.00 92.50 186 PHE A O 1
ATOM 1470 N N . GLY A 1 187 ? 15.880 2.942 -13.543 1.00 93.25 187 GLY A N 1
ATOM 1471 C CA . GLY A 1 187 ? 15.582 3.738 -12.365 1.00 93.25 187 GLY A CA 1
ATOM 1472 C C . GLY A 1 187 ? 14.087 3.752 -12.081 1.00 93.25 187 GLY A C 1
ATOM 1473 O O . GLY A 1 187 ? 13.260 3.567 -12.982 1.00 93.25 187 GLY A O 1
ATOM 1474 N N . ILE A 1 188 ? 13.755 3.969 -10.813 1.00 95.06 188 ILE A N 1
ATOM 1475 C CA . ILE A 1 188 ? 12.383 4.044 -10.318 1.00 95.06 188 ILE A CA 1
ATOM 1476 C C . ILE A 1 188 ? 12.200 5.414 -9.670 1.00 95.06 188 ILE A C 1
ATOM 1478 O O . ILE A 1 188 ? 12.991 5.824 -8.826 1.00 95.06 188 ILE A O 1
ATOM 1482 N N . GLY A 1 189 ? 11.137 6.107 -10.056 1.00 94.75 189 GLY A N 1
ATOM 1483 C CA . GLY A 1 189 ? 10.685 7.347 -9.449 1.00 94.75 189 GLY A CA 1
ATOM 1484 C C . GLY A 1 189 ? 9.259 7.216 -8.934 1.00 94.75 189 GLY A C 1
ATOM 1485 O O . GLY A 1 189 ? 8.435 6.507 -9.510 1.00 94.75 189 GLY A O 1
ATOM 1486 N N . PHE A 1 190 ? 8.949 7.927 -7.860 1.00 96.94 190 PHE A N 1
ATOM 1487 C CA . PHE A 1 190 ? 7.603 8.068 -7.333 1.00 96.94 190 PHE A CA 1
ATOM 1488 C C . PHE A 1 190 ? 7.294 9.527 -7.032 1.00 96.94 190 PHE A C 1
ATOM 1490 O O . PHE A 1 190 ? 7.965 10.169 -6.221 1.00 96.94 190 PHE A O 1
ATOM 1497 N N . THR A 1 191 ? 6.238 10.025 -7.664 1.00 96.19 191 THR A N 1
ATOM 1498 C CA . THR A 1 191 ? 5.714 11.370 -7.461 1.00 96.19 191 THR A CA 1
ATOM 1499 C C . THR A 1 191 ? 4.456 11.295 -6.609 1.00 96.19 191 THR A C 1
ATOM 1501 O O . THR A 1 191 ? 3.443 10.714 -7.004 1.00 96.19 191 THR A O 1
ATOM 1504 N N . TYR A 1 192 ? 4.509 11.923 -5.442 1.00 93.94 192 TYR A N 1
ATOM 1505 C CA . TYR A 1 192 ? 3.381 12.052 -4.526 1.00 93.94 192 TYR A CA 1
ATOM 1506 C C . TYR A 1 192 ? 2.333 13.036 -5.064 1.00 93.94 192 TYR A C 1
ATOM 1508 O O . TYR A 1 192 ? 2.637 13.921 -5.865 1.00 93.94 192 TYR A O 1
ATOM 1516 N N . GLY A 1 193 ? 1.103 12.980 -4.544 1.00 87.88 193 GLY A N 1
ATOM 1517 C CA . GLY A 1 193 ? 0.051 13.946 -4.899 1.00 87.88 193 GLY A CA 1
ATOM 1518 C C . GLY A 1 193 ? 0.400 15.411 -4.578 1.00 87.88 193 GLY A C 1
ATOM 1519 O O . GLY A 1 193 ? -0.104 16.326 -5.225 1.00 87.88 193 GLY A O 1
ATOM 1520 N N . ASN A 1 194 ? 1.311 15.651 -3.626 1.00 89.62 194 ASN A N 1
ATOM 1521 C CA . ASN A 1 194 ? 1.859 16.979 -3.315 1.00 89.62 194 ASN A CA 1
ATOM 1522 C C . ASN A 1 194 ? 3.046 17.384 -4.221 1.00 89.62 194 ASN A C 1
ATOM 1524 O O . ASN A 1 194 ? 3.648 18.430 -3.991 1.00 89.62 194 ASN A O 1
ATOM 1528 N N . ARG A 1 195 ? 3.372 16.572 -5.237 1.00 88.81 195 ARG A N 1
ATOM 1529 C CA . ARG A 1 195 ? 4.492 16.730 -6.181 1.00 88.81 195 ARG A CA 1
ATOM 1530 C C . ARG A 1 195 ? 5.890 16.577 -5.582 1.00 88.81 195 ARG A C 1
ATOM 1532 O O . ARG A 1 195 ? 6.866 16.912 -6.249 1.00 88.81 195 ARG A O 1
ATOM 1539 N N . THR A 1 196 ? 6.019 16.069 -4.358 1.00 91.75 196 THR A N 1
ATOM 1540 C CA . THR A 1 196 ? 7.316 15.573 -3.881 1.00 91.75 196 THR A CA 1
ATOM 1541 C C . THR A 1 196 ? 7.727 14.370 -4.734 1.00 91.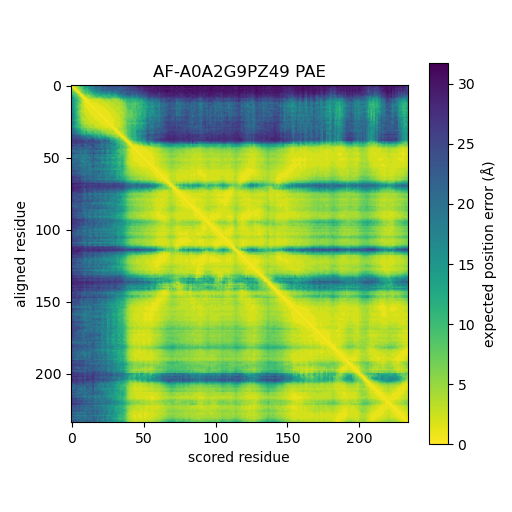75 196 THR A C 1
ATOM 1543 O O . THR A 1 196 ? 6.866 13.617 -5.188 1.00 91.75 196 THR A O 1
ATOM 1546 N N . LEU A 1 197 ? 9.028 14.203 -4.959 1.00 92.56 197 LEU A N 1
ATOM 1547 C CA . LEU A 1 197 ? 9.603 13.130 -5.763 1.00 92.56 197 LEU A CA 1
ATOM 1548 C C . LEU A 1 197 ? 10.595 12.337 -4.915 1.00 92.56 197 LEU A C 1
ATOM 1550 O O . LEU A 1 197 ? 11.403 12.927 -4.200 1.00 92.56 197 LEU A O 1
ATOM 1554 N N . ILE A 1 198 ? 10.528 11.014 -5.010 1.00 92.38 198 ILE A N 1
ATOM 1555 C CA . ILE A 1 198 ? 11.594 10.107 -4.584 1.00 92.38 198 ILE A CA 1
ATOM 1556 C C . ILE A 1 198 ? 12.010 9.335 -5.828 1.00 92.38 198 ILE A C 1
ATOM 1558 O O . ILE A 1 198 ? 11.174 8.670 -6.430 1.00 92.38 198 ILE A O 1
ATOM 1562 N N . GLU A 1 199 ? 13.265 9.450 -6.238 1.00 91.44 199 GLU A N 1
ATOM 1563 C CA . GLU A 1 199 ? 13.797 8.806 -7.439 1.00 91.44 199 GLU A CA 1
ATOM 1564 C C . GLU A 1 199 ? 15.161 8.205 -7.113 1.00 91.44 199 GLU A C 1
ATOM 1566 O O . GLU A 1 199 ? 15.905 8.760 -6.309 1.00 91.44 199 GLU A O 1
ATOM 1571 N N . THR A 1 200 ? 15.454 7.056 -7.711 1.00 89.50 200 THR A N 1
ATOM 1572 C CA . THR A 1 200 ? 16.748 6.378 -7.584 1.00 89.50 200 THR A CA 1
ATOM 1573 C C . THR A 1 200 ? 17.852 7.223 -8.214 1.00 89.50 200 THR A C 1
ATOM 1575 O O . THR A 1 200 ? 17.693 7.699 -9.344 1.00 89.50 200 THR A O 1
ATOM 1578 N N . GLU A 1 201 ? 18.987 7.370 -7.537 1.00 74.81 201 GLU A N 1
ATOM 1579 C CA . GLU A 1 201 ? 20.107 8.178 -8.027 1.00 74.81 201 GLU A CA 1
ATOM 1580 C C . GLU A 1 201 ? 21.043 7.323 -8.890 1.00 74.81 201 GLU A C 1
ATOM 1582 O O . GLU A 1 201 ? 21.871 6.565 -8.384 1.00 74.81 201 GLU A O 1
ATOM 1587 N N . LYS A 1 202 ? 20.940 7.433 -10.221 1.00 73.12 202 LYS A N 1
ATOM 1588 C CA . LYS A 1 202 ? 21.919 6.803 -11.115 1.00 73.12 202 LYS A CA 1
ATOM 1589 C C . LYS A 1 202 ? 22.175 7.631 -12.368 1.00 73.12 202 LYS A C 1
ATOM 1591 O O . LYS A 1 202 ? 21.246 8.030 -13.065 1.00 73.12 202 LYS A O 1
ATOM 1596 N N . GLU A 1 203 ? 23.453 7.872 -12.658 1.00 71.38 203 GLU A N 1
ATOM 1597 C CA . GLU A 1 203 ? 23.871 8.544 -13.888 1.00 71.38 203 GLU A CA 1
ATOM 1598 C C . GLU A 1 203 ? 23.573 7.650 -15.098 1.00 71.38 203 GLU A C 1
ATOM 1600 O O . GLU A 1 203 ? 24.048 6.515 -15.197 1.00 71.38 203 GLU A O 1
ATOM 1605 N N . SER A 1 204 ? 22.773 8.168 -16.025 1.00 70.62 204 SER A N 1
ATOM 1606 C CA . SER A 1 204 ? 22.448 7.507 -17.284 1.00 70.62 204 SER A CA 1
ATOM 1607 C C . SER A 1 204 ? 23.272 8.108 -18.422 1.00 70.62 204 SER A C 1
ATOM 1609 O O . SER A 1 204 ? 23.167 9.304 -18.702 1.00 70.62 204 SER A O 1
ATOM 1611 N N . PHE A 1 205 ? 24.045 7.279 -19.124 1.00 63.69 205 PHE A N 1
ATOM 1612 C CA . PHE A 1 205 ? 24.752 7.667 -20.345 1.00 63.69 205 PHE A CA 1
ATOM 1613 C C . PHE A 1 205 ? 24.051 7.028 -21.549 1.00 63.69 205 PHE A C 1
ATOM 1615 O O . PHE A 1 205 ? 24.222 5.838 -21.791 1.00 63.69 205 PHE A O 1
ATOM 1622 N N . GLY A 1 206 ? 23.260 7.796 -22.306 1.00 73.25 206 GLY A N 1
ATOM 1623 C CA . GLY A 1 206 ? 22.597 7.294 -23.517 1.00 73.25 206 GLY A CA 1
ATOM 1624 C C . GLY A 1 206 ? 21.146 7.742 -23.682 1.00 73.25 206 GLY A C 1
ATOM 1625 O O . GLY A 1 206 ? 20.717 8.745 -23.113 1.00 73.25 206 GLY A O 1
ATOM 1626 N N . ASN A 1 207 ? 20.398 7.003 -24.506 1.00 78.56 207 ASN A N 1
ATOM 1627 C CA . ASN A 1 207 ? 18.980 7.257 -24.755 1.00 78.56 207 ASN A CA 1
ATOM 1628 C C . ASN A 1 207 ? 18.141 6.712 -23.596 1.00 78.56 207 ASN A C 1
ATOM 1630 O O . ASN A 1 207 ? 18.077 5.502 -23.405 1.00 78.56 207 ASN A O 1
ATOM 1634 N N . ILE A 1 208 ? 17.464 7.602 -22.875 1.00 84.31 208 ILE A N 1
ATOM 1635 C CA . ILE A 1 208 ? 16.588 7.236 -21.762 1.00 84.31 208 ILE A CA 1
ATOM 1636 C C . ILE A 1 208 ? 15.168 7.032 -22.286 1.00 84.31 208 ILE A C 1
ATOM 1638 O O . ILE A 1 208 ? 14.577 7.927 -22.893 1.00 84.31 208 ILE A O 1
ATOM 1642 N N . TYR A 1 209 ? 14.601 5.869 -21.997 1.00 87.31 209 TYR A N 1
ATOM 1643 C CA . TYR A 1 209 ? 13.196 5.560 -22.226 1.00 87.31 209 TYR A CA 1
ATOM 1644 C C . TYR A 1 209 ? 12.473 5.638 -20.894 1.00 87.31 209 TYR A C 1
ATOM 1646 O O . TYR A 1 209 ? 12.880 4.978 -19.945 1.00 87.31 209 TYR A O 1
ATOM 1654 N N . SER A 1 210 ? 11.412 6.436 -20.807 1.00 89.19 210 SER A N 1
ATOM 1655 C CA . SER A 1 210 ? 10.647 6.568 -19.568 1.00 89.19 210 SER A CA 1
ATOM 1656 C C . SER A 1 210 ? 9.150 6.414 -19.797 1.00 89.19 210 SER A C 1
ATOM 1658 O O . SER A 1 210 ? 8.633 6.761 -20.860 1.00 89.19 210 SER A O 1
ATOM 1660 N N . SER A 1 211 ? 8.469 5.862 -18.797 1.00 91.94 211 SER A N 1
ATOM 1661 C CA . SER A 1 211 ? 7.013 5.771 -18.736 1.00 91.94 211 SER A CA 1
ATOM 1662 C C . SER A 1 211 ? 6.541 6.146 -17.343 1.00 91.94 211 SER A C 1
ATOM 1664 O O . SER A 1 211 ? 7.172 5.797 -16.343 1.00 91.94 211 SER A O 1
ATOM 1666 N N . GLU A 1 212 ? 5.417 6.846 -17.294 1.00 93.56 212 GLU A N 1
ATOM 1667 C CA . GLU A 1 212 ? 4.746 7.248 -16.070 1.00 93.56 212 GLU A CA 1
ATOM 1668 C C . GLU A 1 212 ? 3.357 6.623 -16.030 1.00 93.56 212 GLU A C 1
ATOM 1670 O O . GLU A 1 212 ? 2.623 6.649 -17.021 1.00 93.56 212 GLU A O 1
ATOM 1675 N N . PHE A 1 213 ? 2.975 6.076 -14.880 1.00 93.94 213 PHE A N 1
ATOM 1676 C CA . PHE A 1 213 ? 1.649 5.503 -14.688 1.00 93.94 213 PHE A CA 1
ATOM 1677 C C . PHE A 1 213 ? 1.038 5.943 -13.354 1.00 93.94 213 PHE A C 1
ATOM 1679 O O . PHE A 1 213 ? 1.700 5.883 -12.312 1.00 93.94 213 PHE A O 1
ATOM 1686 N N . PRO A 1 214 ? -0.230 6.395 -13.372 1.00 96.25 214 PRO A N 1
ATOM 1687 C CA . PRO A 1 214 ? -0.923 6.818 -12.168 1.00 96.25 214 PRO A CA 1
ATOM 1688 C C . PRO A 1 214 ? -1.284 5.606 -11.307 1.00 96.25 214 PRO A C 1
ATOM 1690 O O . PRO A 1 214 ? -1.705 4.565 -11.817 1.00 96.25 214 PRO A O 1
ATOM 1693 N N . VAL A 1 215 ? -1.168 5.766 -9.992 1.00 96.69 215 VAL A N 1
ATOM 1694 C CA . VAL A 1 215 ? -1.535 4.755 -8.998 1.00 96.69 215 VAL A CA 1
ATOM 1695 C C . VAL A 1 215 ? -2.294 5.380 -7.832 1.00 96.69 215 VAL A C 1
ATOM 1697 O O . VAL A 1 215 ? -2.138 6.562 -7.513 1.00 96.69 215 VAL A O 1
ATOM 1700 N N . GLN A 1 216 ? -3.122 4.568 -7.180 1.00 96.62 216 GLN A N 1
ATOM 1701 C CA . GLN A 1 216 ? -3.625 4.867 -5.844 1.00 96.62 216 GLN A CA 1
ATOM 1702 C C . GLN A 1 216 ? -2.717 4.188 -4.827 1.00 96.62 216 GLN A C 1
ATOM 1704 O O . GLN A 1 216 ? -2.385 3.014 -4.994 1.00 96.62 216 GLN A O 1
ATOM 1709 N N . TYR A 1 217 ? -2.331 4.919 -3.787 1.00 96.69 217 TYR A N 1
ATOM 1710 C CA . TYR A 1 217 ? -1.470 4.397 -2.737 1.00 96.69 217 TYR A CA 1
ATOM 1711 C C . TYR A 1 217 ? -2.021 4.694 -1.342 1.00 96.69 217 TYR A C 1
ATOM 1713 O O . TYR A 1 217 ? -2.762 5.662 -1.155 1.00 96.69 217 TYR A O 1
ATOM 1721 N N . ILE A 1 218 ? -1.661 3.856 -0.375 1.00 96.31 218 ILE A N 1
ATOM 1722 C CA . ILE A 1 218 ? -1.979 4.007 1.043 1.00 96.31 218 ILE A CA 1
ATOM 1723 C C . ILE A 1 218 ? -0.798 4.678 1.738 1.00 96.31 218 ILE A C 1
ATOM 1725 O O . ILE A 1 218 ? 0.327 4.181 1.670 1.00 96.31 218 ILE A O 1
ATOM 1729 N N . ASP A 1 219 ? -1.047 5.818 2.383 1.00 93.25 219 ASP A N 1
ATOM 1730 C CA . ASP A 1 219 ? -0.048 6.444 3.253 1.00 93.25 219 ASP A CA 1
ATOM 1731 C C . ASP A 1 219 ? 0.055 5.731 4.610 1.00 93.25 219 ASP A C 1
ATOM 1733 O O . ASP A 1 219 ? -0.787 4.906 4.967 1.00 93.25 219 ASP A O 1
ATOM 1737 N N . GLY A 1 220 ? 1.063 6.089 5.409 1.00 85.94 220 GLY A N 1
ATOM 1738 C CA . GLY A 1 220 ? 1.270 5.501 6.742 1.00 85.94 220 GLY A CA 1
ATOM 1739 C C . GLY A 1 220 ? 0.099 5.675 7.721 1.00 85.94 220 GLY A C 1
ATOM 1740 O O . GLY A 1 220 ? 0.088 5.041 8.769 1.00 85.94 220 GLY A O 1
ATOM 1741 N N . ASN A 1 221 ? -0.902 6.492 7.381 1.00 86.75 221 ASN A N 1
ATOM 1742 C CA . ASN A 1 221 ? -2.092 6.715 8.190 1.00 86.75 221 ASN A CA 1
ATOM 1743 C C . ASN A 1 221 ? -3.333 6.008 7.620 1.00 86.75 221 ASN A C 1
ATOM 1745 O O . ASN A 1 221 ? -4.423 6.295 8.086 1.00 86.75 221 ASN A O 1
ATOM 1749 N N . SER A 1 222 ? -3.230 5.111 6.631 1.00 87.56 222 SER A N 1
ATOM 1750 C CA . SER A 1 222 ? -4.377 4.490 5.927 1.00 87.56 222 SER A CA 1
ATOM 1751 C C . SER A 1 222 ? -5.188 5.417 5.009 1.00 87.56 222 SER A C 1
ATOM 1753 O O . SER A 1 222 ? -6.338 5.117 4.676 1.00 87.56 222 SER A O 1
ATOM 1755 N N . ASN A 1 223 ? -4.642 6.553 4.570 1.00 92.19 223 ASN A N 1
ATOM 1756 C CA . ASN A 1 223 ? -5.323 7.382 3.575 1.00 92.19 223 ASN A CA 1
ATOM 1757 C C . ASN A 1 223 ? -5.013 6.901 2.163 1.00 92.19 223 ASN A C 1
ATOM 1759 O O . ASN A 1 223 ? -3.851 6.811 1.773 1.00 92.19 223 ASN A O 1
ATOM 1763 N N . ILE A 1 224 ? -6.066 6.706 1.372 1.00 93.88 224 ILE A N 1
ATOM 1764 C CA . ILE A 1 224 ? -5.946 6.472 -0.066 1.00 93.88 224 ILE A CA 1
ATOM 1765 C C . ILE A 1 224 ? -5.636 7.810 -0.744 1.00 93.88 224 ILE A C 1
ATOM 1767 O O . ILE A 1 224 ? -6.442 8.743 -0.708 1.00 93.88 224 ILE A O 1
ATOM 1771 N N . LYS A 1 225 ? -4.468 7.901 -1.375 1.00 96.19 225 LYS A N 1
ATOM 1772 C CA . LYS A 1 225 ? -3.981 9.070 -2.115 1.00 96.19 225 LYS A CA 1
ATOM 1773 C C . LYS A 1 225 ? -3.650 8.691 -3.556 1.00 96.19 225 LYS A C 1
ATOM 1775 O O . LYS A 1 225 ? -3.541 7.517 -3.896 1.00 96.19 225 LYS A O 1
ATOM 1780 N N . GLN A 1 226 ? -3.515 9.695 -4.417 1.00 96.38 226 GLN A N 1
ATOM 1781 C CA . GLN A 1 226 ? -3.075 9.513 -5.802 1.00 96.38 226 GLN A CA 1
ATOM 1782 C C . GLN A 1 226 ? -1.597 9.876 -5.936 1.00 96.38 226 GLN A C 1
ATOM 1784 O O . GLN A 1 226 ? -1.143 10.856 -5.340 1.00 96.38 226 GLN A O 1
ATOM 1789 N N . GLY A 1 227 ? -0.871 9.099 -6.731 1.00 96.38 227 GLY A N 1
ATOM 1790 C CA . GLY A 1 227 ? 0.523 9.342 -7.084 1.00 96.38 227 GLY A CA 1
ATOM 1791 C C . GLY A 1 227 ? 0.842 8.797 -8.472 1.00 96.38 227 GLY A C 1
ATOM 1792 O O . GLY A 1 227 ? -0.023 8.235 -9.146 1.00 96.38 227 GLY A O 1
ATOM 1793 N N . THR A 1 228 ? 2.092 8.953 -8.885 1.00 96.88 228 THR A N 1
ATOM 1794 C CA . THR A 1 228 ? 2.584 8.474 -10.179 1.00 96.88 228 THR A CA 1
ATOM 1795 C C . THR A 1 228 ? 3.886 7.728 -9.967 1.00 96.88 228 THR A C 1
ATOM 1797 O O . THR A 1 228 ? 4.803 8.262 -9.346 1.00 96.88 228 THR A O 1
ATOM 1800 N N . ILE A 1 229 ? 3.986 6.514 -10.502 1.00 96.06 229 ILE A N 1
ATOM 1801 C CA . ILE A 1 229 ? 5.263 5.805 -10.599 1.00 96.06 229 ILE A CA 1
ATOM 1802 C C . ILE A 1 229 ? 5.860 6.110 -11.970 1.00 96.06 229 ILE A C 1
ATOM 1804 O O . ILE A 1 229 ? 5.179 6.013 -12.991 1.00 96.06 229 ILE A O 1
ATOM 1808 N N . LYS A 1 230 ? 7.138 6.473 -11.978 1.00 94.50 230 LYS A N 1
ATOM 1809 C CA 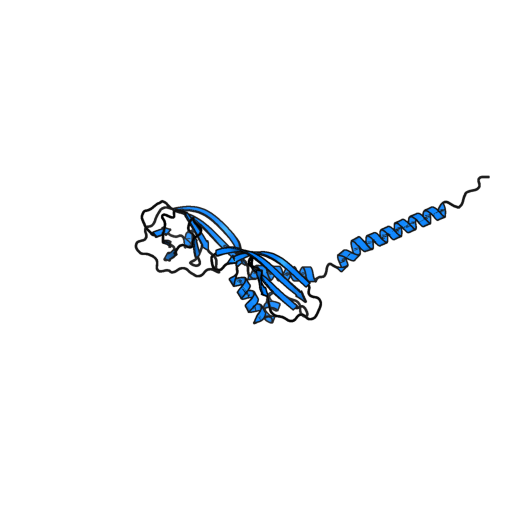. LYS A 1 230 ? 7.964 6.684 -13.161 1.00 94.50 230 LYS A CA 1
ATOM 1810 C C . LYS A 1 230 ? 8.990 5.564 -13.238 1.00 94.50 230 LYS A C 1
ATOM 1812 O O . LYS A 1 230 ? 9.660 5.264 -12.256 1.00 94.50 230 LYS A O 1
ATOM 1817 N N . ILE A 1 231 ? 9.133 4.959 -14.405 1.00 93.81 231 ILE A N 1
ATOM 1818 C CA . ILE A 1 231 ? 10.198 3.996 -14.685 1.00 93.81 231 ILE A CA 1
ATOM 1819 C C . ILE A 1 231 ? 11.020 4.555 -15.825 1.00 93.81 231 ILE A C 1
ATOM 1821 O O . ILE A 1 231 ? 10.459 4.941 -16.850 1.00 93.81 231 ILE A O 1
ATOM 1825 N N . SER A 1 232 ? 12.333 4.573 -15.642 1.00 91.38 232 SER A N 1
ATOM 1826 C CA . SER A 1 232 ? 13.300 4.991 -16.654 1.00 91.38 232 SER A CA 1
ATOM 1827 C C . SER A 1 232 ? 14.225 3.820 -16.962 1.00 91.38 232 SER A C 1
ATOM 1829 O O . SER A 1 232 ? 14.648 3.139 -16.039 1.00 91.38 232 SER A O 1
ATOM 1831 N N . ALA A 1 233 ? 14.548 3.583 -18.228 1.00 89.62 233 ALA A N 1
ATOM 1832 C CA . ALA A 1 233 ? 15.461 2.543 -18.690 1.00 89.62 233 ALA A CA 1
ATOM 1833 C C . ALA A 1 233 ? 16.481 3.138 -19.668 1.00 89.62 233 ALA A C 1
ATOM 1835 O O . ALA A 1 233 ? 16.102 3.972 -20.498 1.00 89.62 233 ALA A O 1
ATOM 1836 N N . TRP A 1 234 ? 17.745 2.726 -19.575 1.00 87.88 234 TRP A N 1
ATOM 1837 C CA . TRP A 1 234 ? 18.842 3.214 -20.419 1.00 87.88 234 TRP A CA 1
ATOM 1838 C C . TRP A 1 234 ? 19.914 2.154 -20.668 1.00 87.88 234 TRP A C 1
ATOM 1840 O O . TRP A 1 234 ? 20.013 1.190 -19.874 1.00 87.88 234 TRP A O 1
#

Radius of gyration: 30.65 Å; Cα contacts (8 Å, |Δi|>4): 397; chains: 1; bounding box: 50×32×125 Å

Secondary structure (DSSP, 8-state):
-----TTHHHHHHHHHHHHHHHHHHHHIIIIIHHHHT--THHHHHHHHHHHHHHHHEEEEEEEEEEE---S-SEEEETTHHHHHT--S-EEEE-TTS-EE-EEEETTEEEEE-SS---EEEEEE-TTSPPPPS---SS--B--EEEEEEEEEEEEEHHHHHHHHHHHHH-HHHHHHHTTPPTT--EEEEEEETT--EEE------S--EEEEEEEEEE-TTS-EEEEEEEEEE-

Foldseek 3Di:
DDDDDPPVVVVVVVVVVVVVVVVVVCCCVPPVVVVVPPDCVVVLLVLVVVVLLVQQKWKKKKWKKFFDQDPDQKEKDPQQCVVLVAAQQKWKAFPVRDTWQWACAPRMIMTGHPDSTGMMMMIGTPLGDGHHNDDDPPHDYGDMDIDDIDMDMFGEPVSNVVLLVCCQVPVVVSCVVSVPDPPKDKKKWKAFPVRDIDIRDDDDDDDKDKDKDKGWYQYNNRDTGIIIMMMIMD

Sequence (234 aa):
MLKEKKGGTHVGVILSFVIFITFVAFLYSVLIVPNLNQNNNGIFIESIRSKVMDNTSSELYVISIKTEQSGENCIKISNFVNIFGVNSRIIVRGNSGEDVTSYIIGSDLEISRNNNNTFFKIYNSEHFESVSSVGETPCETKGYETGVVKKENYVFEDAVKNLVSVHDKNYTEVKQNFNVPEGVDFGIGFTYGNRTLIETEKESFGNIYSSEFPVQYIDGNSNIKQGTIKISAW

Solvent-accessible surface area (backbone atoms only — not comparable to full-atom values): 13163 Å² total; per-residue (Å²): 140,83,83,81,75,84,65,60,64,60,55,53,53,52,52,53,49,52,53,48,54,52,50,52,51,46,46,44,63,67,57,46,54,58,57,76,67,65,51,70,61,60,62,49,52,52,49,48,47,52,45,52,48,65,67,21,40,47,61,39,35,40,39,30,39,36,39,70,87,59,99,60,53,37,40,25,40,77,46,42,33,72,75,70,72,55,72,52,20,47,50,39,22,40,76,89,66,48,82,38,61,51,20,38,50,90,41,24,36,36,38,52,46,88,70,81,66,34,39,36,41,40,38,36,30,90,89,44,63,66,42,48,64,76,69,72,86,89,50,55,78,57,69,68,46,79,61,59,75,48,76,48,78,36,33,32,48,67,37,46,54,47,52,42,54,44,36,67,74,40,42,69,60,48,37,56,77,56,69,54,58,89,94,56,48,73,41,50,32,39,34,44,73,86,66,52,74,52,64,45,87,71,93,79,88,75,74,73,49,71,52,75,47,82,44,57,29,31,42,98,82,73,46,83,42,54,31,33,45,34,42,36,37,67

Mean predicted aligned error: 9.77 Å